Protein 3C0T (pdb70)

Radius of gyration: 17.46 Å; Cα contacts (8 Å, |Δi|>4): 455; chains: 2; bounding box: 40×45×46 Å

InterPro domains:
  IPR019095 Mediator complex, subunit Med18 [PF09637] (2-203)
  IPR019095 Mediator complex, subunit Med18 [PTHR13321] (1-205)

Nearest PDB structures (foldseek):
  3c0t-assembly1_B  TM=1.045E+00  e=2.141E-02  Schizosaccharomyces pombe
  4h63-assembly1_R  TM=9.845E-01  e=1.074E-32  Schizosaccharomyces pombe 972h-
  5u0p-assembly1_R  TM=9.732E-01  e=3.661E-31  Schizosaccharomyces pombe
  8trh-assembly1_R  TM=7.861E-01  e=2.364E-11  Homo sapiens
  7ena-assembly1_r  TM=8.044E-01  e=3.657E-10  Homo sapiens

Organism: Schizosaccharomyces pombe (strain 972 / ATCC 24843) (NCBI:txid284812)

Secondary structure (DSSP, 8-state):
-EEEEEEEEE-GGGHHHHHHHHHHHSEEEEEEEEEEEEEEE----GGGSEEEEEEGGGS-TT-TTGGGSS-EEEEEE-PPPSS-TTS-EEEEEEEEEE-SS-HHHHHHHTTEEEEEEEEEEEEEEEETTEEEEEEEEEEESSTT--SSPEEESSTTPPEEEEEEEEES-TT-HHHHHHHHHHHHHHHHHHTTT---B----/-HHHHHHHHHHHHHH----GGG-

Sequence (224 aa):
MQELYLLGVVPSRRFEAVVNSLSKTLDGPKTILEFWVVYRPKPRQPDSWLRLCSNIESHDETDTEWSKNTQWSMYLEGNSEPKREDKCGIRPVNRAKLTNGSVTEFVEKMGYEFSHEYIIQGLEYFFFDTTVRIYQTLIPSQQRSIKPPFHPMNEEQPWILHVYTHVADASNQVAMAKAEANLTKVKTLLSAFCDLKNVRLNANQMLTDILSFMKSGKRAAALE

GO terms:
  GO:0003713 transcription coactivator activity (F, IDA)
  GO:0016592 mediator complex (C, IDA)
  GO:0016592 mediator complex (C, EXP)
  GO:0060261 positive regulation of transcription initiation by RNA polymerase II (P, EXP)
  GO:0005634 nucleus (C, HDA)
  GO:0005515 protein binding (F, IPI)

B-factor: mean 60.17, std 15.05, range [34.34, 100.0]

Foldseek 3Di:
DKKWKWKWWAWPVCVVVLVVLCVVQFADKDKFKKKWWWKAALVGAQLAIKIKIWGCVPDDLPPPCVQQVTKIKIKRKHKWDPPQFVATIMTDMDIDIDHDGHVVVVVVVVGIDTDDMWMWTWIWTDDLQKIKIKIAIWAQPDPPHPHDDTHGPDPRGIIMIMIIHDDPDPPPPVSVVSRRVSNVVVQVSSVVPIHITHDID/DVVVVVVQVVVCVVPVDHDPVND

CATH classification: 2.40.320.10

Structure (mmCIF, N/CA/C/O backbone):
data_3C0T
#
_entry.id   3C0T
#
_cell.length_a   111.016
_cell.length_b   111.016
_cell.length_c   68.640
_cell.angle_alpha   90.00
_cell.angle_beta   90.00
_cell.angle_gamma   120.00
#
_symmetry.space_group_name_H-M   'P 32 2 1'
#
loop_
_entity.id
_entity.type
_entity.pdbx_description
1 polymer 'Mediator of RNA polymerase II transcription subunit 18'
2 polymer 'Mediator of RNA polymerase II transcription subunit 8'
3 water water
#
loop_
_atom_site.group_PDB
_atom_site.id
_atom_site.type_symbol
_atom_site.label_atom_id
_atom_site.label_alt_id
_atom_site.label_comp_id
_atom_site.label_asym_id
_atom_site.label_entity_id
_atom_site.label_seq_id
_atom_site.pdbx_PDB_ins_code
_atom_site.Cartn_x
_atom_site.Cartn_y
_atom_site.Cartn_z
_atom_site.occupancy
_atom_site.B_iso_or_equiv
_atom_site.auth_seq_id
_atom_site.auth_comp_id
_atom_site.auth_asym_id
_atom_site.auth_atom_id
_atom_site.pdbx_PDB_model_num
ATOM 1 N N . MET A 1 1 ? -41.395 10.131 -34.737 1.00 59.69 1 MET A N 1
ATOM 2 C CA . MET A 1 1 ? -42.389 11.240 -34.774 1.00 60.07 1 MET A CA 1
ATOM 3 C C . MET A 1 1 ? -41.639 12.564 -34.660 1.00 58.47 1 MET A C 1
ATOM 4 O O . MET A 1 1 ? -40.653 12.672 -33.933 1.00 58.29 1 MET A O 1
ATOM 9 N N . GLN A 1 2 ? -42.108 13.567 -35.392 1.00 56.65 2 GLN A N 1
ATOM 10 C CA . GLN A 1 2 ? -41.459 14.870 -35.409 1.00 55.15 2 GLN A CA 1
ATOM 11 C C . GLN A 1 2 ? -42.313 15.934 -34.729 1.00 53.48 2 GLN A C 1
ATOM 12 O O . GLN A 1 2 ? -43.498 16.080 -35.034 1.00 51.57 2 GLN A O 1
ATOM 18 N N . GLU A 1 3 ? -41.714 16.673 -33.799 1.00 51.77 3 GLU A N 1
ATOM 19 C CA . GLU A 1 3 ? -42.435 17.739 -33.117 1.00 50.50 3 GLU A CA 1
ATOM 20 C C . GLU A 1 3 ? -41.942 19.105 -33.590 1.00 48.42 3 GLU A C 1
ATOM 21 O O . GLU A 1 3 ? -40.761 19.426 -33.449 1.00 46.72 3 GLU A O 1
ATOM 27 N N . LEU A 1 4 ? -42.841 19.896 -34.168 1.00 46.60 4 LEU A N 1
ATOM 28 C CA . LEU A 1 4 ? -42.492 21.246 -34.609 1.00 47.89 4 LEU A CA 1
ATOM 29 C C . LEU A 1 4 ? -43.055 22.139 -33.497 1.00 48.73 4 LEU A C 1
ATOM 30 O O . LEU A 1 4 ? -44.189 21.937 -33.049 1.00 48.26 4 LEU A O 1
ATOM 35 N N . TYR A 1 5 ? -42.282 23.123 -33.046 1.00 48.18 5 TYR A N 1
ATOM 36 C CA . TYR A 1 5 ? -42.755 23.931 -31.933 1.00 48.53 5 TYR A CA 1
ATOM 37 C C . TYR A 1 5 ? -42.208 25.344 -31.850 1.00 48.69 5 TYR A C 1
ATOM 38 O O . TYR A 1 5 ? -41.300 25.725 -32.577 1.00 49.34 5 TYR A O 1
ATOM 47 N N . LEU A 1 6 ? -42.770 26.098 -30.912 1.00 49.36 6 LEU A N 1
ATOM 48 C CA . LEU A 1 6 ? -42.363 27.468 -30.626 1.00 49.23 6 LEU A CA 1
ATOM 49 C C . LEU A 1 6 ? -42.480 27.601 -29.122 1.00 48.70 6 LEU A C 1
ATOM 50 O O . LEU A 1 6 ? -43.373 27.007 -28.511 1.00 50.05 6 LEU A O 1
ATOM 55 N N . LEU A 1 7 ? -41.574 28.359 -28.522 1.00 47.93 7 LEU A N 1
ATOM 56 C CA . LEU A 1 7 ? -41.589 28.547 -27.083 1.00 47.92 7 LEU A CA 1
ATOM 57 C C . LEU A 1 7 ? -41.620 30.022 -26.703 1.00 49.26 7 LEU A C 1
ATOM 58 O O . LEU A 1 7 ? -41.095 30.877 -27.418 1.00 48.97 7 LEU A O 1
ATOM 63 N N . GLY A 1 8 ? -42.255 30.303 -25.570 1.00 48.70 8 GLY A N 1
ATOM 64 C CA . GLY A 1 8 ? -42.365 31.660 -25.074 1.00 47.74 8 GLY A CA 1
ATOM 65 C C . GLY A 1 8 ? -42.491 31.633 -23.562 1.00 48.80 8 GLY A C 1
ATOM 66 O O . GLY A 1 8 ? -42.780 30.586 -22.970 1.00 48.04 8 GLY A O 1
ATOM 67 N N . VAL A 1 9 ? -42.284 32.777 -22.925 1.00 48.63 9 VAL A N 1
ATOM 68 C CA . VAL A 1 9 ? -42.376 32.847 -21.476 1.00 49.89 9 VAL A CA 1
ATOM 69 C C . VAL A 1 9 ? -43.388 33.931 -21.092 1.00 51.05 9 VAL A C 1
ATOM 70 O O . VAL A 1 9 ? -43.439 34.993 -21.710 1.00 51.33 9 VAL A O 1
ATOM 74 N N . VAL A 1 10 ? -44.210 33.645 -20.088 1.00 52.67 10 VAL A N 1
ATOM 75 C CA . VAL A 1 10 ? -45.228 34.585 -19.622 1.00 52.83 10 VAL A CA 1
ATOM 76 C C . VAL A 1 10 ? -45.013 34.881 -18.145 1.00 53.25 10 VAL A C 1
ATOM 77 O O . VAL A 1 10 ? -45.152 33.995 -17.309 1.00 54.20 10 VAL A O 1
ATOM 81 N N . PRO A 1 11 ? -44.667 36.133 -17.805 1.00 53.84 11 PRO A N 1
ATOM 82 C CA . PRO A 1 11 ? -44.438 36.531 -16.410 1.00 53.14 11 PRO A CA 1
ATOM 83 C C . PRO A 1 11 ? -45.687 36.278 -15.573 1.00 51.78 11 PRO A C 1
ATOM 84 O O . PRO A 1 11 ? -46.806 36.437 -16.051 1.00 51.45 11 PRO A O 1
ATOM 88 N N . SER A 1 12 ? -45.494 35.891 -14.321 1.00 52.05 12 SER A N 1
ATOM 89 C CA . SER A 1 12 ? -46.613 35.615 -13.434 1.00 54.18 12 SER A CA 1
ATOM 90 C C . SER A 1 12 ? -47.629 36.763 -13.350 1.00 54.75 12 SER A C 1
ATOM 91 O O . SER A 1 12 ? -48.839 36.531 -13.248 1.00 54.39 12 SER A O 1
ATOM 94 N N . ARG A 1 13 ? -47.147 38.002 -13.390 1.00 56.41 13 ARG A N 1
ATOM 95 C CA . ARG A 1 13 ? -48.046 39.154 -13.315 1.00 58.57 13 ARG A CA 1
ATOM 96 C C . ARG A 1 13 ? -48.973 39.284 -14.523 1.00 57.75 13 ARG A C 1
ATOM 97 O O . ARG A 1 13 ? -50.050 39.869 -14.420 1.00 59.11 13 ARG A O 1
ATOM 105 N N . ARG A 1 14 ? -48.570 38.737 -15.664 1.00 56.24 14 ARG A N 1
ATOM 106 C CA . ARG A 1 14 ? -49.399 38.831 -16.861 1.00 54.91 14 ARG A CA 1
ATOM 107 C C . ARG A 1 14 ? -50.254 37.595 -17.124 1.00 54.68 14 ARG A C 1
ATOM 108 O O . ARG A 1 14 ? -51.047 37.571 -18.069 1.00 55.06 14 ARG A O 1
ATOM 116 N N . PHE A 1 15 ? -50.112 36.582 -16.276 1.00 52.65 15 PHE A N 1
ATOM 117 C CA . PHE A 1 15 ? -50.864 35.346 -16.435 1.00 50.83 15 PHE A CA 1
ATOM 118 C C . PHE A 1 15 ? -52.360 35.525 -16.684 1.00 50.81 15 PHE A C 1
ATOM 119 O O . PHE A 1 15 ? -52.903 34.982 -17.649 1.00 50.30 15 PHE A O 1
ATOM 127 N N . GLU A 1 16 ? -53.035 36.271 -15.819 1.00 50.74 16 GLU A N 1
ATOM 128 C CA . GLU A 1 16 ? -54.472 36.445 -15.986 1.00 52.11 16 GLU A CA 1
ATOM 129 C C . GLU A 1 16 ? -54.837 37.001 -17.362 1.00 50.90 16 GLU A C 1
ATOM 130 O O . GLU A 1 16 ? -55.696 36.452 -18.055 1.00 50.74 16 GLU A O 1
ATOM 136 N N . ALA A 1 17 ? -54.176 38.087 -17.754 1.00 49.98 17 ALA A N 1
ATOM 137 C CA . ALA A 1 17 ? -54.451 38.730 -19.036 1.00 49.56 17 ALA A CA 1
ATOM 138 C C . ALA A 1 17 ? -54.137 37.837 -20.239 1.00 48.18 17 ALA A C 1
ATOM 139 O O . ALA A 1 17 ? -54.884 37.824 -21.226 1.00 47.82 17 ALA A O 1
ATOM 141 N N . VAL A 1 18 ? -53.038 37.091 -20.163 1.00 45.97 18 VAL A N 1
ATOM 142 C CA . VAL A 1 18 ? -52.660 36.226 -21.274 1.00 43.76 18 VAL A CA 1
ATOM 143 C C . VAL A 1 18 ? -53.630 35.073 -21.429 1.00 43.26 18 VAL A C 1
ATOM 144 O O . VAL A 1 18 ? -54.020 34.726 -22.542 1.00 44.61 18 VAL A O 1
ATOM 148 N N . VAL A 1 19 ? -54.039 34.488 -20.313 1.00 43.09 19 VAL A N 1
ATOM 149 C CA . VAL A 1 19 ? -54.979 33.385 -20.364 1.00 42.97 19 VAL A CA 1
ATOM 150 C C . VAL A 1 19 ? -56.293 33.866 -20.961 1.00 44.95 19 VAL A C 1
ATOM 151 O O . VAL A 1 19 ? -56.867 33.192 -21.816 1.00 45.81 19 VAL A O 1
ATOM 155 N N . ASN A 1 20 ? -56.778 35.028 -20.529 1.00 46.73 20 ASN A N 1
ATOM 156 C CA . ASN A 1 20 ? -58.028 35.538 -21.093 1.00 47.83 20 ASN A CA 1
ATOM 157 C C . ASN A 1 20 ? -57.863 35.785 -22.599 1.00 48.11 20 ASN A C 1
ATOM 158 O O . ASN A 1 20 ? -58.784 35.524 -23.375 1.00 47.26 20 ASN A O 1
ATOM 163 N N . SER A 1 21 ? -56.695 36.283 -23.011 1.00 47.10 21 SER A N 1
ATOM 164 C CA . SER A 1 21 ? -56.445 36.521 -24.434 1.00 49.88 21 SER A CA 1
ATOM 165 C C . SER A 1 21 ? -56.474 35.187 -25.181 1.00 50.31 21 SER A C 1
ATOM 166 O O . SER A 1 21 ? -57.016 35.097 -26.284 1.00 50.94 21 SER A O 1
ATOM 169 N N . LEU A 1 22 ? -55.891 34.154 -24.571 1.00 48.50 22 LEU A N 1
ATOM 170 C CA . LEU A 1 22 ? -55.859 32.836 -25.179 1.00 48.13 22 LEU A CA 1
ATOM 171 C C . LEU A 1 22 ? -57.268 32.263 -25.283 1.00 50.63 22 LEU A C 1
ATOM 172 O O . LEU A 1 22 ? -57.589 31.554 -26.248 1.00 50.09 22 LEU A O 1
ATOM 177 N N . SER A 1 23 ? -58.112 32.567 -24.297 1.00 51.70 23 SER A N 1
ATOM 178 C CA . SER A 1 23 ? -59.489 32.068 -24.297 1.00 54.53 23 SER A CA 1
ATOM 179 C C . SER A 1 23 ? -60.340 32.827 -25.296 1.00 55.10 23 SER A C 1
ATOM 180 O O . SER A 1 23 ? -61.344 32.317 -25.788 1.00 54.48 23 SER A O 1
ATOM 183 N N . LYS A 1 24 ? -59.936 34.055 -25.582 1.00 57.23 24 LYS A N 1
ATOM 184 C CA . LYS A 1 24 ? -60.662 34.887 -26.521 1.00 59.86 24 LYS A CA 1
ATOM 185 C C . LYS A 1 24 ? -60.313 34.533 -27.967 1.00 60.61 24 LYS A C 1
ATOM 186 O O . LYS A 1 24 ? -61.157 34.656 -28.852 1.00 61.13 24 LYS A O 1
ATOM 192 N N . THR A 1 25 ? -59.083 34.075 -28.205 1.00 58.44 25 THR A N 1
ATOM 193 C CA . THR A 1 25 ? -58.663 33.749 -29.562 1.00 57.03 25 THR A CA 1
ATOM 194 C C . THR A 1 25 ? -58.535 32.272 -29.929 1.00 56.28 25 THR A C 1
ATOM 195 O O . THR A 1 25 ? -58.549 31.938 -31.114 1.00 57.82 25 THR A O 1
ATOM 199 N N . LEU A 1 26 ? -58.427 31.387 -28.940 1.00 53.55 26 LEU A N 1
ATOM 200 C CA . LEU A 1 26 ? -58.264 29.963 -29.230 1.00 50.86 26 LEU A CA 1
ATOM 201 C C . LEU A 1 26 ? -59.377 29.087 -28.685 1.00 51.11 26 LEU A C 1
ATOM 202 O O . LEU A 1 26 ? -60.254 29.554 -27.960 1.00 51.71 26 LEU A O 1
ATOM 207 N N . ASP A 1 27 ? -59.337 27.810 -29.049 1.00 50.49 27 ASP A N 1
ATOM 208 C CA . ASP A 1 27 ? -60.309 26.857 -28.543 1.00 51.37 27 ASP A CA 1
ATOM 209 C C . ASP A 1 27 ? -59.714 26.230 -27.277 1.00 52.90 27 ASP A C 1
ATOM 210 O O . ASP A 1 27 ? -58.489 26.121 -27.135 1.00 50.46 27 ASP A O 1
ATOM 215 N N . GLY A 1 28 ? -60.584 25.818 -26.363 1.00 52.93 28 GLY A N 1
ATOM 216 C CA . GLY A 1 28 ? -60.128 25.231 -25.121 1.00 53.72 28 GLY A CA 1
ATOM 217 C C . GLY A 1 28 ? -60.558 26.141 -23.988 1.00 54.67 28 GLY A C 1
ATOM 218 O O . GLY A 1 28 ? -61.473 26.940 -24.169 1.00 56.54 28 GLY A O 1
ATOM 219 N N . PRO A 1 29 ? -59.900 26.082 -22.823 1.00 54.52 29 PRO A N 1
ATOM 220 C CA . PRO A 1 29 ? -58.768 25.201 -22.524 1.00 53.79 29 PRO A CA 1
ATOM 221 C C . PRO A 1 29 ? -59.171 23.954 -21.760 1.00 53.41 29 PRO A C 1
ATOM 222 O O . PRO A 1 29 ? -60.328 23.787 -21.379 1.00 53.79 29 PRO A O 1
ATOM 226 N N . LYS A 1 30 ? -58.205 23.071 -21.550 1.00 53.59 30 LYS A N 1
ATOM 227 C CA . LYS A 1 30 ? -58.435 21.868 -20.764 1.00 53.89 30 LYS A CA 1
ATOM 228 C C . LYS A 1 30 ? -57.292 21.902 -19.757 1.00 51.50 30 LYS A C 1
ATOM 229 O O . LYS A 1 30 ? -56.178 22.300 -20.100 1.00 50.08 30 LYS A O 1
ATOM 235 N N . THR A 1 31 ? -57.563 21.528 -18.513 1.00 50.21 31 THR A N 1
ATOM 236 C CA . THR A 1 31 ? -56.515 21.564 -17.511 1.00 49.78 31 THR A CA 1
ATOM 237 C C . THR A 1 31 ? -55.490 20.487 -17.778 1.00 47.11 31 THR A C 1
ATOM 238 O O . THR A 1 31 ? -55.790 19.447 -18.357 1.00 47.34 31 THR A O 1
ATOM 242 N N . ILE A 1 32 ? -54.272 20.764 -17.344 1.00 44.88 32 ILE A N 1
ATOM 243 C CA . ILE A 1 32 ? -53.154 19.855 -17.483 1.00 42.99 32 ILE A CA 1
ATOM 244 C C . ILE A 1 32 ? -52.519 19.675 -16.101 1.00 42.40 32 ILE A C 1
ATOM 245 O O . ILE A 1 32 ? -52.172 20.657 -15.437 1.00 40.09 32 ILE A O 1
ATOM 250 N N . LEU A 1 33 ? -52.400 18.429 -15.659 1.00 41.67 33 LEU A N 1
ATOM 251 C CA . LEU A 1 33 ? -51.726 18.129 -14.398 1.00 43.26 33 LEU A CA 1
ATOM 252 C C . LEU A 1 33 ? -51.070 16.768 -14.615 1.00 42.95 33 LEU A C 1
ATOM 253 O O . LEU A 1 33 ? -51.738 15.735 -14.562 1.00 42.27 33 LEU A O 1
ATOM 258 N N . GLU A 1 34 ? -49.764 16.781 -14.875 1.00 41.78 34 GLU A N 1
ATOM 259 C CA . GLU A 1 34 ? -49.016 15.553 -15.149 1.00 41.80 34 GLU A CA 1
ATOM 260 C C . GLU A 1 34 ? -47.848 15.313 -14.199 1.00 42.08 34 GLU A C 1
ATOM 261 O O . GLU A 1 34 ? -47.211 16.258 -13.724 1.00 42.86 34 GLU A O 1
ATOM 267 N N . PHE A 1 35 ? -47.569 14.043 -13.930 1.00 41.27 35 PHE A N 1
ATOM 268 C CA . PHE A 1 35 ? -46.442 13.681 -13.084 1.00 41.45 35 PHE A CA 1
ATOM 269 C C . PHE A 1 35 ? -45.422 13.046 -14.032 1.00 42.94 35 PHE A C 1
ATOM 270 O O . PHE A 1 35 ? -45.732 12.075 -14.731 1.00 42.51 35 PHE A O 1
ATOM 278 N N . TRP A 1 36 ? -44.219 13.611 -14.070 1.00 43.51 36 TRP A N 1
ATOM 279 C CA . TRP A 1 36 ? -43.160 13.107 -14.934 1.00 42.39 36 TRP A CA 1
ATOM 280 C C . TRP A 1 36 ? -42.009 12.549 -14.124 1.00 44.00 36 TRP A C 1
ATOM 281 O O . TRP A 1 36 ? -41.551 13.186 -13.174 1.00 45.96 36 TRP A O 1
ATOM 292 N N . VAL A 1 37 ? -41.542 11.363 -14.502 1.00 45.08 37 VAL A N 1
ATOM 293 C CA . VAL A 1 37 ? -40.387 10.756 -13.846 1.00 46.96 37 VAL A CA 1
ATOM 294 C C . VAL A 1 37 ? -39.448 10.394 -14.999 1.00 45.94 37 VAL A C 1
ATOM 295 O O . VAL A 1 37 ? -39.860 9.778 -15.988 1.00 45.09 37 VAL A O 1
ATOM 299 N N . VAL A 1 38 ? -38.194 10.808 -14.886 1.00 44.87 38 VAL A N 1
ATOM 300 C CA . VAL A 1 38 ? -37.224 10.550 -15.935 1.00 45.59 38 VAL A CA 1
ATOM 301 C C . VAL A 1 38 ? -36.181 9.522 -15.510 1.00 47.08 38 VAL A C 1
ATOM 302 O O . VAL A 1 38 ? -35.689 9.561 -14.386 1.00 45.80 38 VAL A O 1
ATOM 306 N N . TYR A 1 39 ? -35.861 8.602 -16.418 1.00 50.30 39 TYR A N 1
ATOM 307 C CA . TYR A 1 39 ? -34.874 7.550 -16.166 1.00 52.58 39 TYR A CA 1
ATOM 308 C C . TYR A 1 39 ? -33.743 7.609 -17.175 1.00 54.22 39 TYR A C 1
ATOM 309 O O . TYR A 1 39 ? -33.962 7.809 -18.370 1.00 54.03 39 TYR A O 1
ATOM 318 N N . ARG A 1 40 ? -32.525 7.421 -16.691 1.00 56.25 40 ARG A N 1
ATOM 319 C CA . ARG A 1 40 ? -31.364 7.461 -17.565 1.00 59.29 40 ARG A CA 1
ATOM 320 C C . ARG A 1 40 ? -30.703 6.092 -17.582 1.00 59.45 40 ARG A C 1
ATOM 321 O O . ARG A 1 40 ? -30.861 5.308 -16.644 1.00 59.78 40 ARG A O 1
ATOM 329 N N . PRO A 1 41 ? -29.955 5.786 -18.653 1.00 60.53 41 PRO A N 1
ATOM 330 C CA . PRO A 1 41 ? -29.269 4.494 -18.767 1.00 61.60 41 PRO A CA 1
ATOM 331 C C . PRO A 1 41 ? -28.369 4.257 -17.558 1.00 62.13 41 PRO A C 1
ATOM 332 O O . PRO A 1 41 ? -27.691 5.173 -17.099 1.00 62.46 41 PRO A O 1
ATOM 336 N N . LYS A 1 42 ? -28.374 3.031 -17.047 1.00 64.97 42 LYS A N 1
ATOM 337 C CA . LYS A 1 42 ? -27.570 2.663 -15.878 1.00 68.44 42 LYS A CA 1
ATOM 338 C C . LYS A 1 42 ? -26.133 2.281 -16.255 1.00 69.06 42 LYS A C 1
ATOM 339 O O . LYS A 1 42 ? -25.417 3.042 -16.915 1.00 69.72 42 LYS A O 1
ATOM 345 N N . PRO A 1 49 ? -19.823 11.896 -21.480 1.00 93.12 49 PRO A N 1
ATOM 346 C CA . PRO A 1 49 ? -20.901 12.889 -21.554 1.00 92.80 49 PRO A CA 1
ATOM 347 C C . PRO A 1 49 ? -22.278 12.227 -21.654 1.00 92.33 49 PRO A C 1
ATOM 348 O O . PRO A 1 49 ? -22.603 11.598 -22.664 1.00 92.14 49 PRO A O 1
ATOM 352 N N . ARG A 1 50 ? -23.079 12.369 -20.601 1.00 91.07 50 ARG A N 1
ATOM 353 C CA . ARG A 1 50 ? -24.417 11.783 -20.569 1.00 89.31 50 ARG A CA 1
ATOM 354 C C . ARG A 1 50 ? -25.221 12.286 -21.763 1.00 86.72 50 ARG A C 1
ATOM 355 O O . ARG A 1 50 ? -25.020 13.414 -22.215 1.00 86.61 50 ARG A O 1
ATOM 363 N N . GLN A 1 51 ? -26.128 11.455 -22.271 1.00 83.06 51 GLN A N 1
ATOM 364 C CA . GLN A 1 51 ? -26.952 11.840 -23.413 1.00 79.47 51 GLN A CA 1
ATOM 365 C C . GLN A 1 51 ? -28.437 11.726 -23.078 1.00 75.94 51 GLN A C 1
ATOM 366 O O . GLN A 1 51 ? -29.052 10.675 -23.274 1.00 75.79 51 GLN A O 1
ATOM 372 N N . PRO A 1 52 ? -29.034 12.814 -22.562 1.00 72.09 52 PRO A N 1
ATOM 373 C CA . PRO A 1 52 ? -30.451 12.857 -22.189 1.00 68.47 52 PRO A CA 1
ATOM 374 C C . PRO A 1 52 ? -31.472 12.506 -23.272 1.00 64.30 52 PRO A C 1
ATOM 375 O O . PRO A 1 52 ? -32.614 12.173 -22.955 1.00 63.26 52 PRO A O 1
ATOM 379 N N . ASP A 1 53 ? -31.076 12.560 -24.538 1.00 61.13 53 ASP A N 1
ATOM 380 C CA . ASP A 1 53 ? -32.002 12.217 -25.614 1.00 59.19 53 ASP A CA 1
ATOM 381 C C . ASP A 1 53 ? -32.301 10.721 -25.630 1.00 57.92 53 ASP A C 1
ATOM 382 O O . ASP A 1 53 ? -33.119 10.249 -26.424 1.00 57.43 53 ASP A O 1
ATOM 387 N N . SER A 1 54 ? -31.626 9.975 -24.761 1.00 55.75 54 SER A N 1
ATOM 388 C CA . SER A 1 54 ? -31.831 8.531 -24.674 1.00 54.20 54 SER A CA 1
ATOM 389 C C . SER A 1 54 ? -32.493 8.175 -23.343 1.00 51.47 54 SER A C 1
ATOM 390 O O . SER A 1 54 ? -32.702 7.000 -23.042 1.00 51.34 54 SER A O 1
ATOM 393 N N . TRP A 1 55 ? -32.813 9.191 -22.547 1.00 49.52 55 TRP A N 1
ATOM 394 C CA . TRP A 1 55 ? -33.459 8.969 -21.256 1.00 47.42 55 TRP A CA 1
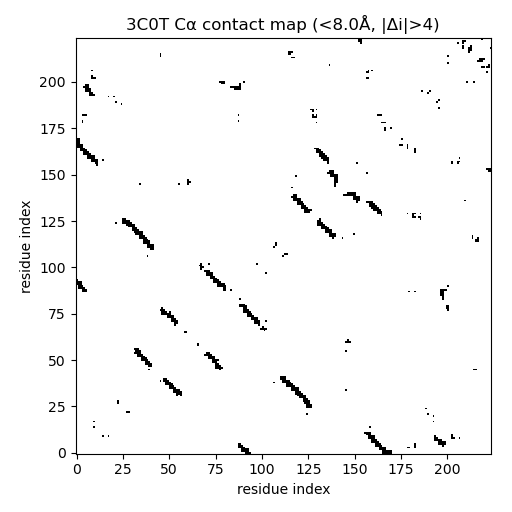ATOM 395 C C . TRP A 1 55 ? -34.956 8.741 -21.451 1.00 46.80 55 TRP A C 1
ATOM 396 O O . TRP A 1 55 ? -35.583 9.334 -22.339 1.00 45.66 55 TRP A O 1
ATOM 407 N N . LEU A 1 56 ? -35.514 7.862 -20.625 1.00 46.57 56 LEU A N 1
ATOM 408 C CA . LEU A 1 56 ? -36.930 7.524 -20.671 1.00 47.02 56 LEU A CA 1
ATOM 409 C C . LEU A 1 56 ? -37.702 8.516 -19.819 1.00 46.74 56 LEU A C 1
ATOM 410 O O . LEU A 1 56 ? -37.434 8.668 -18.625 1.00 45.61 56 LEU A O 1
ATOM 415 N N . ARG A 1 57 ? -38.663 9.186 -20.441 1.00 46.05 57 ARG A N 1
ATOM 416 C CA . ARG A 1 57 ? -39.475 10.184 -19.760 1.00 46.24 57 ARG A CA 1
ATOM 417 C C . ARG A 1 57 ? -40.895 9.653 -19.622 1.00 46.61 57 ARG A C 1
ATOM 418 O O . ARG A 1 57 ? -41.625 9.537 -20.605 1.00 46.95 57 ARG A O 1
ATOM 426 N N . LEU A 1 58 ? -41.272 9.312 -18.394 1.00 46.70 58 LEU A N 1
ATOM 427 C CA . LEU A 1 58 ? -42.589 8.756 -18.125 1.00 46.50 58 LEU A CA 1
ATOM 428 C C . LEU A 1 58 ? -43.582 9.802 -17.664 1.00 46.85 58 LEU A C 1
ATOM 429 O O . LEU A 1 58 ? -43.308 10.585 -16.753 1.00 46.60 58 LEU A O 1
ATOM 434 N N . CYS A 1 59 ? -44.748 9.807 -18.297 1.00 46.28 59 CYS A N 1
ATOM 435 C CA . CYS A 1 59 ? -45.772 10.771 -17.954 1.00 45.48 59 CYS A CA 1
ATOM 436 C C . CYS A 1 59 ? -47.077 10.117 -17.547 1.00 45.63 59 CYS A C 1
ATOM 437 O O . CYS A 1 59 ? -47.613 9.263 -18.253 1.00 43.51 59 CYS A O 1
ATOM 440 N N . SER A 1 60 ? -47.576 10.528 -16.390 1.00 45.10 60 SER A N 1
ATOM 441 C CA . SER A 1 60 ? -48.833 10.022 -15.883 1.00 47.13 60 SER A CA 1
ATOM 442 C C . SER A 1 60 ? -49.771 11.202 -15.688 1.00 49.08 60 SER A C 1
ATOM 443 O O . SER A 1 60 ? -49.387 12.228 -15.119 1.00 47.74 60 SER A O 1
ATOM 446 N N . ASN A 1 61 ? -50.995 11.068 -16.178 1.00 51.67 61 ASN A N 1
ATOM 447 C CA . ASN A 1 61 ? -51.981 12.124 -16.012 1.00 55.61 61 ASN A CA 1
ATOM 448 C C . ASN A 1 61 ? -52.562 11.975 -14.605 1.00 56.70 61 ASN A C 1
ATOM 449 O O . ASN A 1 61 ? -53.382 11.095 -14.354 1.00 57.42 61 ASN A O 1
ATOM 454 N N . ILE A 1 62 ? -52.127 12.819 -13.678 1.00 60.17 62 ILE A N 1
ATOM 455 C CA . ILE A 1 62 ? -52.627 12.721 -12.313 1.00 64.03 62 ILE A CA 1
ATOM 456 C C . ILE A 1 62 ? -53.928 13.470 -12.117 1.00 66.87 62 ILE A C 1
ATOM 457 O O . ILE A 1 62 ? -54.512 13.450 -11.038 1.00 66.64 62 ILE A O 1
ATOM 462 N N . GLU A 1 63 ? -54.386 14.123 -13.177 1.00 73.11 63 GLU A N 1
ATOM 463 C CA . GLU A 1 63 ? -55.643 14.859 -13.141 1.00 79.69 63 GLU A CA 1
ATOM 464 C C . GLU A 1 63 ? -56.766 13.851 -12.895 1.00 83.65 63 GLU A C 1
ATOM 465 O O . GLU A 1 63 ? -57.849 14.210 -12.431 1.00 85.22 63 GLU A O 1
ATOM 471 N N . SER A 1 64 ? -56.480 12.584 -13.197 1.00 88.02 64 SER A N 1
ATOM 472 C CA . SER A 1 64 ? -57.434 11.490 -13.021 1.00 91.53 64 SER A CA 1
ATOM 473 C C . SER A 1 64 ? -56.981 10.528 -11.918 1.00 93.48 64 SER A C 1
ATOM 474 O O . SER A 1 64 ? -56.832 9.323 -12.153 1.00 93.49 64 SER A O 1
ATOM 477 N N . HIS A 1 65 ? -56.766 11.067 -10.719 1.00 95.09 65 HIS A N 1
ATOM 478 C CA . HIS A 1 65 ? -56.331 10.269 -9.572 1.00 96.17 65 HIS A CA 1
ATOM 479 C C . HIS A 1 65 ? -56.822 10.830 -8.246 1.00 96.76 65 HIS A C 1
ATOM 480 O O . HIS A 1 65 ? -57.132 12.020 -8.134 1.00 96.34 65 HIS A O 1
ATOM 487 N N . ASP A 1 66 ? -56.882 9.958 -7.244 1.00 97.20 66 ASP A N 1
ATOM 488 C CA . ASP A 1 66 ? -57.287 10.351 -5.902 1.00 97.63 66 ASP A CA 1
ATOM 489 C C . ASP A 1 66 ? -55.984 10.700 -5.205 1.00 97.39 66 ASP A C 1
ATOM 490 O O . ASP A 1 66 ? -55.109 9.842 -5.067 1.00 96.99 66 ASP A O 1
ATOM 495 N N . GLU A 1 67 ? -55.842 11.949 -4.778 1.00 97.07 67 GLU A N 1
ATOM 496 C CA . GLU A 1 67 ? -54.621 12.358 -4.098 1.00 96.90 67 GLU A CA 1
ATOM 497 C C . GLU A 1 67 ? -54.471 11.512 -2.841 1.00 97.00 67 GLU A C 1
ATOM 498 O O . GLU A 1 67 ? -53.399 11.447 -2.240 1.00 97.57 67 GLU A O 1
ATOM 504 N N . THR A 1 68 ? -55.566 10.859 -2.460 1.00 97.24 68 THR A N 1
ATOM 505 C CA . THR A 1 68 ? -55.609 9.998 -1.284 1.00 96.84 68 THR A CA 1
ATOM 506 C C . THR A 1 68 ? -55.088 8.595 -1.607 1.00 96.77 68 THR A C 1
ATOM 507 O O . THR A 1 68 ? -54.666 7.863 -0.709 1.00 96.57 68 THR A O 1
ATOM 511 N N . ASP A 1 69 ? -55.121 8.233 -2.890 1.00 96.87 69 ASP A N 1
ATOM 512 C CA . ASP A 1 69 ? -54.651 6.925 -3.357 1.00 96.22 69 ASP A CA 1
ATOM 513 C C . ASP A 1 69 ? -53.196 6.730 -2.940 1.00 95.91 69 ASP A C 1
ATOM 514 O O . ASP A 1 69 ? -52.289 7.345 -3.509 1.00 95.71 69 ASP A O 1
ATOM 519 N N . THR A 1 70 ? -52.984 5.867 -1.950 1.00 95.48 70 THR A N 1
ATOM 520 C CA . THR A 1 70 ? -51.648 5.589 -1.427 1.00 94.61 70 THR A CA 1
ATOM 521 C C . THR A 1 70 ? -50.649 5.132 -2.494 1.00 92.64 70 THR A C 1
ATOM 522 O O . THR A 1 70 ? -49.468 5.481 -2.439 1.00 91.93 70 THR A O 1
ATOM 526 N N . GLU A 1 71 ? -51.121 4.353 -3.462 1.00 90.74 71 GLU A N 1
ATOM 527 C CA . GLU A 1 71 ? -50.252 3.866 -4.526 1.00 89.33 71 GLU A CA 1
ATOM 528 C C . GLU A 1 71 ? -50.861 4.090 -5.903 1.00 86.47 71 GLU A C 1
ATOM 529 O O . GLU A 1 71 ? -51.267 3.155 -6.595 1.00 85.86 71 GLU A O 1
ATOM 535 N N . TRP A 1 72 ? -50.909 5.361 -6.282 1.00 82.95 72 TRP A N 1
ATOM 536 C CA . TRP A 1 72 ? -51.453 5.796 -7.556 1.00 78.82 72 TRP A CA 1
ATOM 537 C C . TRP A 1 72 ? -50.582 5.348 -8.725 1.00 78.34 72 TRP A C 1
ATOM 538 O O . TRP A 1 72 ? -51.093 5.027 -9.792 1.00 77.44 72 TRP A O 1
ATOM 549 N N . SER A 1 73 ? -49.268 5.335 -8.520 1.00 78.71 73 SER A N 1
ATOM 550 C CA . SER A 1 73 ? -48.331 4.957 -9.574 1.00 80.77 73 SER A CA 1
ATOM 551 C C . SER A 1 73 ? -48.538 3.554 -10.141 1.00 82.50 73 SER A C 1
ATOM 552 O O . SER A 1 73 ? -48.171 3.290 -11.285 1.00 82.71 73 SER A O 1
ATOM 555 N N . LYS A 1 74 ? -49.120 2.656 -9.349 1.00 85.19 74 LYS A N 1
ATOM 556 C CA . LYS A 1 74 ? -49.379 1.293 -9.812 1.00 86.66 74 LYS A CA 1
ATOM 557 C C . LYS A 1 74 ? -50.748 1.199 -10.481 1.00 86.99 74 LYS A C 1
ATOM 558 O O . LYS A 1 74 ? -51.005 0.296 -11.278 1.00 86.64 74 LYS A O 1
ATOM 564 N N . ASN A 1 75 ? -51.621 2.144 -10.150 1.00 87.70 75 ASN A N 1
ATOM 565 C CA . ASN A 1 75 ? -52.963 2.193 -10.721 1.00 89.00 75 ASN A CA 1
ATOM 566 C C . ASN A 1 75 ? -53.059 3.216 -11.853 1.00 88.89 75 ASN A C 1
ATOM 567 O O . ASN A 1 75 ? -54.121 3.807 -12.065 1.00 88.92 75 ASN A O 1
ATOM 572 N N . THR A 1 76 ? -51.961 3.425 -12.580 1.00 87.58 76 THR A N 1
ATOM 573 C CA . THR A 1 76 ? -51.969 4.398 -13.672 1.00 85.34 76 THR A CA 1
ATOM 574 C C . THR A 1 76 ? -51.402 3.880 -14.977 1.00 82.76 76 THR A C 1
ATOM 575 O O . THR A 1 76 ? -50.693 2.870 -15.030 1.00 82.73 76 THR A O 1
ATOM 579 N N . GLN A 1 77 ? -51.728 4.611 -16.032 1.00 79.25 77 GLN A N 1
ATOM 580 C CA . GLN A 1 77 ? -51.240 4.316 -17.358 1.00 74.81 77 GLN A CA 1
ATOM 581 C C . GLN A 1 77 ? -50.145 5.358 -17.551 1.00 70.69 77 GLN A C 1
ATOM 582 O O . GLN A 1 77 ? -50.345 6.538 -17.257 1.00 70.49 77 GLN A O 1
ATOM 588 N N . TRP A 1 78 ? -48.982 4.920 -18.009 1.00 65.62 78 TRP A N 1
ATOM 589 C CA . TRP A 1 78 ? -47.877 5.834 -18.233 1.00 61.28 78 TRP A CA 1
ATOM 590 C C . TRP A 1 78 ? -47.566 5.953 -19.703 1.00 59.14 78 TRP A C 1
ATOM 591 O O . TRP A 1 78 ? -47.602 4.970 -20.432 1.00 60.13 78 TRP A O 1
ATOM 602 N N . SER A 1 79 ? -47.277 7.166 -20.144 1.00 56.94 79 SER A N 1
ATOM 603 C CA . SER A 1 79 ? -46.875 7.369 -21.519 1.00 53.70 79 SER A CA 1
ATOM 604 C C . SER A 1 79 ? -45.361 7.426 -21.383 1.00 53.59 79 SER A C 1
ATOM 605 O O . SER A 1 79 ? -44.830 8.038 -20.452 1.00 52.80 79 SER A O 1
ATOM 608 N N . MET A 1 80 ? -44.664 6.764 -22.290 1.00 53.02 80 MET A N 1
ATOM 609 C CA . MET A 1 80 ? -43.216 6.722 -22.232 1.00 53.93 80 MET A CA 1
ATOM 610 C C . MET A 1 80 ? -42.634 7.483 -23.413 1.00 52.96 80 MET A C 1
ATOM 611 O O . MET A 1 80 ? -42.930 7.179 -24.567 1.00 53.72 80 MET A O 1
ATOM 616 N N . TYR A 1 81 ? -41.806 8.478 -23.123 1.00 51.75 81 TYR A N 1
ATOM 617 C CA . TYR A 1 81 ? -41.226 9.280 -24.182 1.00 51.57 81 TYR A CA 1
ATOM 618 C C . TYR A 1 81 ? -39.715 9.243 -24.326 1.00 51.67 81 TYR A C 1
ATOM 619 O O . TYR A 1 81 ? -38.972 9.057 -23.362 1.00 52.42 81 TYR A O 1
ATOM 628 N N . LEU A 1 82 ? -39.282 9.441 -25.564 1.00 52.57 82 LEU A N 1
ATOM 629 C CA . LEU A 1 82 ? -37.874 9.532 -25.914 1.00 53.89 82 LEU A CA 1
ATOM 630 C C . LEU A 1 82 ? -37.827 10.839 -26.697 1.00 53.69 82 LEU A C 1
ATOM 631 O O . LEU A 1 82 ? -38.354 10.928 -27.810 1.00 55.23 82 LEU A O 1
ATOM 636 N N . GLU A 1 83 ? -37.223 11.861 -26.107 1.00 52.96 83 GLU A N 1
ATOM 637 C CA . GLU A 1 83 ? -37.149 13.155 -26.770 1.00 53.59 83 GLU A CA 1
ATOM 638 C C . GLU A 1 83 ? -35.722 13.471 -27.188 1.00 53.26 83 GLU A C 1
ATOM 639 O O . GLU A 1 83 ? -34.812 13.505 -26.362 1.00 51.59 83 GLU A O 1
ATOM 645 N N . GLY A 1 84 ? -35.537 13.684 -28.485 1.00 53.95 84 GLY A N 1
ATOM 646 C CA . GLY A 1 84 ? -34.220 13.997 -28.998 1.00 55.99 84 GLY A CA 1
ATOM 647 C C . GLY A 1 84 ? -33.926 15.479 -28.903 1.00 57.33 84 GLY A C 1
ATOM 648 O O . GLY A 1 84 ? -34.766 16.264 -28.459 1.00 57.75 84 GLY A O 1
ATOM 649 N N . ASN A 1 85 ? -32.720 15.861 -29.308 1.00 57.84 85 ASN A N 1
ATOM 650 C CA . ASN A 1 85 ? -32.310 17.258 -29.291 1.00 57.62 85 ASN A CA 1
ATOM 651 C C . ASN A 1 85 ? -32.934 17.916 -30.515 1.00 57.29 85 ASN A C 1
ATOM 652 O O . ASN A 1 85 ? -33.095 17.268 -31.553 1.00 57.48 85 ASN A O 1
ATOM 657 N N . SER A 1 86 ? -33.308 19.188 -30.398 1.00 56.42 86 SER A N 1
ATOM 658 C CA . SER A 1 86 ? -33.903 19.880 -31.533 1.00 56.51 86 SER A CA 1
ATOM 659 C C . SER A 1 86 ? -32.832 20.094 -32.590 1.00 58.15 86 SER A C 1
ATOM 660 O O . SER A 1 86 ? -31.641 20.094 -32.286 1.00 57.34 86 SER A O 1
ATOM 663 N N . GLU A 1 87 ? -33.255 20.264 -33.836 1.00 61.53 87 GLU A N 1
ATOM 664 C CA . GLU A 1 87 ? -32.315 20.478 -34.927 1.00 65.70 87 GLU A CA 1
ATOM 665 C C . GLU A 1 87 ? -31.713 21.879 -34.885 1.00 67.31 87 GLU A C 1
ATOM 666 O O . GLU A 1 87 ? -32.395 22.852 -34.568 1.00 67.10 87 GLU A O 1
ATOM 672 N N . PRO A 1 88 ? -30.413 21.995 -35.190 1.00 70.35 88 PRO A N 1
ATOM 673 C CA . PRO A 1 88 ? -29.720 23.287 -35.188 1.00 72.04 88 PRO A CA 1
ATOM 674 C C . PRO A 1 88 ? -29.880 23.983 -36.537 1.00 72.97 88 PRO A C 1
ATOM 675 O O . PRO A 1 88 ? -30.460 23.417 -37.466 1.00 71.45 88 PRO A O 1
ATOM 679 N N . LYS A 1 89 ? -29.361 25.205 -36.635 1.00 75.79 89 LYS A N 1
ATOM 680 C CA . LYS A 1 89 ? -29.439 25.992 -37.868 1.00 78.01 89 LYS A CA 1
ATOM 681 C C . LYS A 1 89 ? -30.874 26.268 -38.303 1.00 77.94 89 LYS A C 1
ATOM 682 O O . LYS A 1 89 ? -31.137 26.468 -39.489 1.00 77.62 89 LYS A O 1
ATOM 688 N N . ARG A 1 90 ? -31.800 26.264 -37.349 1.00 78.25 90 ARG A N 1
ATOM 689 C CA . ARG A 1 90 ? -33.201 26.539 -37.647 1.00 78.37 90 ARG A CA 1
ATOM 690 C C . ARG A 1 90 ? -33.636 27.807 -36.936 1.00 80.16 90 ARG A C 1
ATOM 691 O O . ARG A 1 90 ? -34.825 28.047 -36.727 1.00 80.29 90 ARG A O 1
ATOM 699 N N . GLU A 1 91 ? -32.657 28.616 -36.556 1.00 82.80 91 GLU A N 1
ATOM 700 C CA . GLU A 1 91 ? -32.928 29.872 -35.881 1.00 85.57 91 GLU A CA 1
ATOM 701 C C . GLU A 1 91 ? -33.817 30.705 -36.808 1.00 86.00 91 GLU A C 1
ATOM 702 O O . GLU A 1 91 ? -33.721 30.592 -38.035 1.00 86.26 91 GLU A O 1
ATOM 708 N N . ASP A 1 92 ? -34.684 31.530 -36.227 1.00 85.68 92 ASP A N 1
ATOM 709 C CA . ASP A 1 92 ? -35.593 32.369 -37.014 1.00 85.80 92 ASP A CA 1
ATOM 710 C C . ASP A 1 92 ? -36.638 31.531 -37.754 1.00 83.21 92 ASP A C 1
ATOM 711 O O . ASP A 1 92 ? -37.343 32.014 -38.642 1.00 82.24 92 ASP A O 1
ATOM 716 N N . LYS A 1 93 ? -36.732 30.268 -37.361 1.00 80.06 93 LYS A N 1
ATOM 717 C CA . LYS A 1 93 ? -37.684 29.335 -37.940 1.00 75.85 93 LYS A CA 1
ATOM 718 C C . LYS A 1 93 ? -38.226 28.558 -36.737 1.00 71.74 93 LYS A C 1
ATOM 719 O O . LYS A 1 93 ? -37.663 28.653 -35.646 1.00 71.31 93 LYS A O 1
ATOM 725 N N . CYS A 1 94 ? -39.318 27.818 -36.906 1.00 66.64 94 CYS A N 1
ATOM 726 C CA . CYS A 1 94 ? -39.862 27.051 -35.783 1.00 62.21 94 CYS A CA 1
ATOM 727 C C . CYS A 1 94 ? -38.903 25.909 -35.438 1.00 59.54 94 CYS A C 1
ATOM 728 O O . CYS A 1 94 ? -38.164 25.432 -36.295 1.00 60.29 94 CYS A O 1
ATOM 731 N N . GLY A 1 95 ? -38.910 25.470 -34.186 1.00 55.88 95 GLY A N 1
ATOM 732 C CA . GLY A 1 95 ? -38.023 24.392 -33.801 1.00 52.66 95 GLY A CA 1
ATOM 733 C C . GLY A 1 95 ? -38.552 23.032 -34.212 1.00 51.93 95 GLY A C 1
ATOM 734 O O . GLY A 1 95 ? -39.755 22.859 -34.411 1.00 52.77 95 GLY A O 1
ATOM 735 N N . ILE A 1 96 ? -37.650 22.067 -34.353 1.00 50.44 96 ILE A N 1
ATOM 736 C CA . ILE A 1 96 ? -38.021 20.702 -34.709 1.00 49.69 96 ILE A CA 1
ATOM 737 C C . ILE A 1 96 ? -37.182 19.724 -33.892 1.00 50.09 96 ILE A C 1
ATOM 738 O O . ILE A 1 96 ? -35.964 19.889 -33.772 1.00 50.98 96 ILE A O 1
ATOM 743 N N . ARG A 1 97 ? -37.830 18.712 -33.324 1.00 48.91 97 ARG A N 1
ATOM 744 C CA . ARG A 1 97 ? -37.112 17.711 -32.555 1.00 49.30 97 ARG A CA 1
ATOM 745 C C . ARG A 1 97 ? -37.830 16.377 -32.654 1.00 51.29 97 ARG A C 1
ATOM 746 O O . ARG A 1 97 ? -39.053 16.330 -32.778 1.00 51.84 97 ARG A O 1
ATOM 754 N N . PRO A 1 98 ? -37.072 15.272 -32.623 1.00 52.09 98 PRO A N 1
ATOM 755 C CA . PRO A 1 98 ? -37.661 13.932 -32.706 1.00 52.71 98 PRO A CA 1
ATOM 756 C C . PRO A 1 98 ? -38.363 13.604 -31.391 1.00 53.34 98 PRO A C 1
ATOM 757 O O . PRO A 1 98 ? -37.858 13.930 -30.316 1.00 54.29 98 PRO A O 1
ATOM 761 N N . VAL A 1 99 ? -39.524 12.972 -31.472 1.00 53.41 99 VAL A N 1
ATOM 762 C CA . VAL A 1 99 ? -40.260 12.591 -30.275 1.00 54.74 99 VAL A CA 1
ATOM 763 C C . VAL A 1 99 ? -40.936 11.255 -30.518 1.00 56.58 99 VAL A C 1
ATOM 764 O O . VAL A 1 99 ? -41.722 11.113 -31.451 1.00 56.77 99 VAL A O 1
ATOM 768 N N . ASN A 1 100 ? -40.624 10.274 -29.680 1.00 57.82 100 ASN A N 1
ATOM 769 C CA . ASN A 1 100 ? -41.218 8.952 -29.808 1.00 57.72 100 ASN A CA 1
ATOM 770 C C . ASN A 1 100 ? -41.996 8.646 -28.547 1.00 57.11 100 ASN A C 1
ATOM 771 O O . ASN A 1 100 ? -41.532 8.912 -27.437 1.00 55.37 100 ASN A O 1
ATOM 776 N N . ARG A 1 101 ? -43.180 8.078 -28.728 1.00 57.91 101 ARG A N 1
ATOM 777 C CA . ARG A 1 101 ? -44.061 7.771 -27.613 1.00 60.61 101 ARG A CA 1
ATOM 778 C C . ARG A 1 101 ? -44.645 6.373 -27.668 1.00 61.26 101 ARG A C 1
ATOM 779 O O . ARG A 1 101 ? -44.851 5.811 -28.743 1.00 62.59 101 ARG A O 1
ATOM 787 N N . ALA A 1 102 ? -44.910 5.827 -26.488 1.00 60.97 102 ALA A N 1
ATOM 788 C CA . ALA A 1 102 ? -45.500 4.507 -26.334 1.00 61.80 102 ALA A CA 1
ATOM 789 C C . ALA A 1 102 ? -46.178 4.520 -24.970 1.00 61.85 102 ALA A C 1
ATOM 790 O O . ALA A 1 102 ? -45.589 4.977 -23.999 1.00 61.13 102 ALA A O 1
ATOM 792 N N . LYS A 1 103 ? -47.415 4.042 -24.898 1.00 63.94 103 LYS A N 1
ATOM 793 C CA . LYS A 1 103 ? -48.145 4.011 -23.633 1.00 67.22 103 LYS A CA 1
ATOM 794 C C . LYS A 1 103 ? -48.044 2.625 -23.012 1.00 68.49 103 LYS A C 1
ATOM 795 O O . LYS A 1 103 ? -48.324 1.630 -23.677 1.00 68.68 103 LYS A O 1
ATOM 801 N N . LEU A 1 104 ? -47.645 2.544 -21.747 1.00 70.05 104 LEU A N 1
ATOM 802 C CA . LEU A 1 104 ? -47.527 1.236 -21.118 1.00 72.96 104 LEU A CA 1
ATOM 803 C C . LEU A 1 104 ? -48.218 1.109 -19.772 1.00 73.76 104 LEU A C 1
ATOM 804 O O . LEU A 1 104 ? -48.264 2.054 -18.988 1.00 73.45 104 LEU A O 1
ATOM 809 N N . THR A 1 105 ? -48.752 -0.084 -19.523 1.00 76.48 105 THR A N 1
ATOM 810 C CA . THR A 1 105 ? -49.474 -0.407 -18.296 1.00 77.85 105 THR A CA 1
ATOM 811 C C . THR A 1 105 ? -49.121 -1.811 -17.786 1.00 80.38 105 THR A C 1
ATOM 812 O O . THR A 1 105 ? -48.296 -2.503 -18.386 1.00 79.92 105 THR A O 1
ATOM 816 N N . ASN A 1 106 ? -49.749 -2.205 -16.674 1.00 83.71 106 ASN A N 1
ATOM 817 C CA . ASN A 1 106 ? -49.557 -3.514 -16.024 1.00 86.34 106 ASN A CA 1
ATOM 818 C C . ASN A 1 106 ? -48.595 -3.548 -14.827 1.00 86.25 106 ASN A C 1
ATOM 819 O O . ASN A 1 106 ? -47.380 -3.681 -14.995 1.00 86.35 106 ASN A O 1
ATOM 824 N N . GLY A 1 107 ? -49.151 -3.443 -13.620 1.00 86.29 107 GLY A N 1
ATOM 825 C CA . GLY A 1 107 ? -48.342 -3.489 -12.410 1.00 85.84 107 GLY A CA 1
ATOM 826 C C . GLY A 1 107 ? -47.594 -2.213 -12.061 1.00 85.69 107 GLY A C 1
ATOM 827 O O . GLY A 1 107 ? -48.187 -1.230 -11.608 1.00 87.43 107 GLY A O 1
ATOM 828 N N . SER A 1 108 ? -46.279 -2.232 -12.259 1.00 83.58 108 SER A N 1
ATOM 829 C CA . SER A 1 108 ? -45.446 -1.072 -11.972 1.00 79.85 108 SER A CA 1
ATOM 830 C C . SER A 1 108 ? -44.418 -0.858 -13.078 1.00 76.95 108 SER A C 1
ATOM 831 O O . SER A 1 108 ? -43.344 -1.468 -13.072 1.00 76.19 108 SER A O 1
ATOM 834 N N . VAL A 1 109 ? -44.763 0.010 -14.024 1.00 72.36 109 VAL A N 1
ATOM 835 C CA . VAL A 1 109 ? -43.894 0.333 -15.148 1.00 69.37 109 VAL A CA 1
ATOM 836 C C . VAL A 1 109 ? -42.505 0.757 -14.678 1.00 67.51 109 VAL A C 1
ATOM 837 O O . VAL A 1 109 ? -41.491 0.357 -15.242 1.00 67.02 109 VAL A O 1
ATOM 841 N N . THR A 1 110 ? -42.480 1.581 -13.642 1.0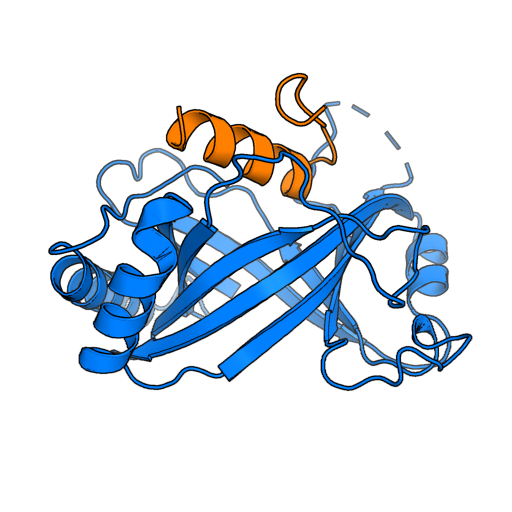0 66.58 110 THR A N 1
ATOM 842 C CA . THR A 1 110 ? -41.247 2.078 -13.048 1.00 65.59 110 THR A CA 1
ATOM 843 C C . THR A 1 110 ? -40.192 0.994 -12.879 1.00 64.39 110 THR A C 1
ATOM 844 O O . THR A 1 110 ? -39.043 1.162 -13.285 1.00 63.46 110 THR A O 1
ATOM 848 N N . GLU A 1 111 ? -40.588 -0.117 -12.270 1.00 63.78 111 GLU A N 1
ATOM 849 C CA . GLU A 1 111 ? -39.670 -1.218 -12.031 1.00 63.82 111 GLU A CA 1
ATOM 850 C C . GLU A 1 111 ? -39.274 -1.930 -13.314 1.00 62.24 111 GLU A C 1
ATOM 851 O O . GLU A 1 111 ? -38.157 -2.437 -13.433 1.00 61.64 111 GLU A O 1
ATOM 857 N N . PHE A 1 112 ? -40.181 -1.961 -14.284 1.00 59.88 112 PHE A N 1
ATOM 858 C CA . PHE A 1 112 ? -39.877 -2.609 -15.550 1.00 58.45 112 PHE A CA 1
ATOM 859 C C . PHE A 1 112 ? -38.765 -1.863 -16.272 1.00 58.28 112 PHE A C 1
ATOM 860 O O . PHE A 1 112 ? -37.877 -2.480 -16.861 1.00 56.47 112 PHE A O 1
ATOM 868 N N . VAL A 1 113 ? -38.811 -0.534 -16.235 1.00 57.94 113 VAL A N 1
ATOM 869 C CA . VAL A 1 113 ? -37.782 0.239 -16.916 1.00 59.22 113 VAL A CA 1
ATOM 870 C C . VAL A 1 113 ? -36.439 0.094 -16.209 1.00 58.25 113 VAL A C 1
ATOM 871 O O . VAL A 1 113 ? -35.389 0.170 -16.849 1.00 58.63 113 VAL A O 1
ATOM 875 N N . GLU A 1 114 ? -36.461 -0.113 -14.895 1.00 58.06 114 GLU A N 1
ATOM 876 C CA . GLU A 1 114 ? -35.213 -0.295 -14.159 1.00 59.17 114 GLU A CA 1
ATOM 877 C C . GLU A 1 114 ? -34.627 -1.636 -14.584 1.00 59.93 114 GLU A C 1
ATOM 878 O O . GLU A 1 114 ? -33.411 -1.776 -14.709 1.00 60.93 114 GLU A O 1
ATOM 884 N N . LYS A 1 115 ? -35.498 -2.618 -14.810 1.00 60.40 115 LYS A N 1
ATOM 885 C CA . LYS A 1 115 ? -35.050 -3.937 -15.243 1.00 62.11 115 LYS A CA 1
ATOM 886 C C . LYS A 1 115 ? -34.360 -3.849 -16.597 1.00 61.47 115 LYS A C 1
ATOM 887 O O . LYS A 1 115 ? -33.429 -4.601 -16.878 1.00 62.28 115 LYS A O 1
ATOM 893 N N . MET A 1 116 ? -34.823 -2.932 -17.439 1.00 60.36 116 MET A N 1
ATOM 894 C CA . MET A 1 116 ? -34.235 -2.746 -18.760 1.00 59.05 116 MET A CA 1
ATOM 895 C C . MET A 1 116 ? -32.849 -2.125 -18.671 1.00 58.64 116 MET A C 1
ATOM 896 O O . MET A 1 116 ? -32.169 -1.979 -19.684 1.00 59.09 116 MET A O 1
ATOM 901 N N . GLY A 1 117 ? -32.441 -1.737 -17.467 1.00 57.79 117 GLY A N 1
ATOM 902 C CA . GLY A 1 117 ? -31.133 -1.132 -17.298 1.00 57.11 117 GLY A CA 1
ATOM 903 C C . GLY A 1 117 ? -31.150 0.382 -17.144 1.00 58.21 117 GLY A C 1
ATOM 904 O O . GLY A 1 117 ? -30.235 1.069 -17.604 1.00 58.57 117 GLY A O 1
ATOM 905 N N . TYR A 1 118 ? -32.183 0.917 -16.500 1.00 56.42 118 TYR A N 1
ATOM 906 C CA . TYR A 1 118 ? -32.264 2.359 -16.306 1.00 54.14 118 TYR A CA 1
ATOM 907 C C . TYR A 1 118 ? -32.377 2.694 -14.830 1.00 53.62 118 TYR A C 1
ATOM 908 O O . TYR A 1 118 ? -32.863 1.887 -14.043 1.00 53.08 118 TYR A O 1
ATOM 917 N N . GLU A 1 119 ? -31.928 3.886 -14.458 1.00 52.90 119 GLU A N 1
ATOM 918 C CA . GLU A 1 119 ? -32.024 4.313 -13.073 1.00 54.94 119 GLU A CA 1
ATOM 919 C C . GLU A 1 119 ? -32.687 5.685 -12.990 1.00 52.97 119 GLU A C 1
ATOM 920 O O . GLU A 1 119 ? -32.573 6.503 -13.901 1.00 53.13 119 GLU A O 1
ATOM 926 N N . PHE A 1 120 ? -33.384 5.924 -11.889 1.00 52.01 120 PHE A N 1
ATOM 927 C CA . PHE A 1 120 ? -34.073 7.184 -11.666 1.00 52.26 120 PHE A CA 1
ATOM 928 C C . PHE A 1 120 ? -33.153 8.402 -11.734 1.00 52.70 120 PHE A C 1
ATOM 929 O O . PHE A 1 120 ? -32.114 8.443 -11.077 1.00 53.59 120 PHE A O 1
ATOM 937 N N . SER A 1 121 ? -33.546 9.397 -12.522 1.00 51.68 121 SER A N 1
ATOM 938 C CA . SER A 1 121 ? -32.773 10.627 -12.646 1.00 51.27 121 SER A CA 1
ATOM 939 C C . SER A 1 121 ? -33.451 11.742 -11.846 1.00 51.76 121 SER A C 1
ATOM 940 O O . SER A 1 121 ? -32.932 12.194 -10.823 1.00 51.91 121 SER A O 1
ATOM 943 N N . HIS A 1 122 ? -34.618 12.177 -12.314 1.00 50.82 122 HIS A N 1
ATOM 944 C CA . HIS A 1 122 ? -35.368 13.236 -11.640 1.00 48.27 122 HIS A CA 1
ATOM 945 C C . HIS A 1 122 ? -36.855 13.141 -11.959 1.00 47.62 122 HIS A C 1
ATOM 946 O O . HIS A 1 122 ? -37.273 12.362 -12.819 1.00 47.02 122 HIS A O 1
ATOM 953 N N . GLU A 1 123 ? -37.650 13.936 -11.253 1.00 46.25 123 GLU A N 1
ATOM 954 C CA . GLU A 1 123 ? -39.085 13.954 -11.467 1.00 46.11 123 GLU A CA 1
ATOM 955 C C . GLU A 1 123 ? -39.635 15.346 -11.211 1.00 45.68 123 GLU A C 1
ATOM 956 O O . GLU A 1 123 ? -39.035 16.145 -10.488 1.00 45.14 123 GLU A O 1
ATOM 962 N N . TYR A 1 124 ? -40.779 15.635 -11.817 1.00 42.48 124 TYR A N 1
ATOM 963 C CA . TYR A 1 124 ? -41.421 16.924 -11.625 1.00 41.99 124 TYR A CA 1
ATOM 964 C C . TYR A 1 124 ? -42.883 16.838 -12.015 1.00 41.51 124 TYR A C 1
ATOM 965 O O . TYR A 1 124 ? -43.354 15.821 -12.538 1.00 41.02 124 TYR A O 1
ATOM 974 N N . ILE A 1 125 ? -43.597 17.918 -11.747 1.00 40.54 125 ILE A N 1
ATOM 975 C CA . ILE A 1 125 ? -45.012 17.994 -12.035 1.00 40.49 125 ILE A CA 1
ATOM 976 C C . ILE A 1 125 ? -45.289 19.163 -12.973 1.00 40.24 125 ILE A C 1
ATOM 977 O O . ILE A 1 125 ? -44.668 20.220 -12.856 1.00 39.73 125 ILE A O 1
ATOM 982 N N . ILE A 1 126 ? -46.192 18.954 -13.927 1.00 39.80 126 ILE A N 1
ATOM 983 C CA . ILE A 1 126 ? -46.562 20.010 -14.860 1.00 39.14 126 ILE A CA 1
ATOM 984 C C . ILE A 1 126 ? -47.997 20.427 -14.566 1.00 41.63 126 ILE A C 1
ATOM 985 O O . ILE A 1 126 ? -48.918 19.596 -14.535 1.00 41.23 126 ILE A O 1
ATOM 990 N N . GLN A 1 127 ? -48.160 21.726 -14.343 1.00 40.47 127 GLN A N 1
ATOM 991 C CA . GLN A 1 127 ? -49.440 22.340 -14.052 1.00 39.18 127 GLN A CA 1
ATOM 992 C C . GLN A 1 127 ? -49.707 23.372 -15.145 1.00 37.34 127 GLN A C 1
ATOM 993 O O . GLN A 1 127 ? -48.857 24.232 -15.400 1.00 37.11 127 GLN A O 1
ATOM 999 N N . GLY A 1 128 ? -50.873 23.312 -15.780 1.00 34.80 128 GLY A N 1
ATOM 1000 C CA . GLY A 1 128 ? -51.155 24.290 -16.811 1.00 34.60 128 GLY A CA 1
ATOM 1001 C C . GLY A 1 128 ? -52.465 24.111 -17.544 1.00 38.59 128 GLY A C 1
ATOM 1002 O O . GLY A 1 128 ? -53.321 23.308 -17.148 1.00 37.56 128 GLY A O 1
ATOM 1003 N N . LEU A 1 129 ? -52.607 24.875 -18.626 1.00 38.96 129 LEU A N 1
ATOM 1004 C CA . LEU A 1 129 ? -53.794 24.852 -19.464 1.00 41.43 129 LEU A CA 1
ATOM 1005 C C . LEU A 1 129 ? -53.396 24.527 -20.893 1.00 42.45 129 LEU A C 1
ATOM 1006 O O . LEU A 1 129 ? -52.292 24.851 -21.338 1.00 41.54 129 LEU A O 1
ATOM 1011 N N . GLU A 1 130 ? -54.300 23.887 -21.616 1.00 43.09 130 GLU A N 1
ATOM 1012 C CA . GLU A 1 130 ? -54.014 23.534 -22.989 1.00 46.58 130 GLU A CA 1
ATOM 1013 C C . GLU A 1 130 ? -55.131 24.019 -23.901 1.00 47.59 130 GLU A C 1
ATOM 1014 O O . GLU A 1 130 ? -56.314 23.819 -23.617 1.00 46.76 130 GLU A O 1
ATOM 1020 N N . TYR A 1 131 ? -54.737 24.685 -24.981 1.00 48.07 131 TYR A N 1
ATOM 1021 C CA . TYR A 1 131 ? -55.671 25.199 -25.967 1.00 49.37 131 TYR A CA 1
ATOM 1022 C C . TYR A 1 131 ? -55.365 24.543 -27.314 1.00 51.08 131 TYR A C 1
ATOM 1023 O O . TYR A 1 131 ? -54.375 23.823 -27.440 1.00 50.92 131 TYR A O 1
ATOM 1032 N N . PHE A 1 132 ? -56.215 24.789 -28.312 1.00 52.86 132 PHE A N 1
ATOM 1033 C CA . PHE A 1 132 ? -56.030 24.214 -29.646 1.00 53.62 132 PHE A CA 1
ATOM 1034 C C . PHE A 1 132 ? -56.508 25.196 -30.708 1.00 52.56 132 PHE A C 1
ATOM 1035 O O . PHE A 1 132 ? -57.460 25.946 -30.487 1.00 52.35 132 PHE A O 1
ATOM 1043 N N . PHE A 1 133 ? -55.843 25.184 -31.859 1.00 50.63 133 PHE A N 1
ATOM 1044 C CA . PHE A 1 133 ? -56.214 26.041 -32.980 1.00 48.08 133 PHE A CA 1
ATOM 1045 C C . PHE A 1 133 ? -55.300 25.735 -34.173 1.00 46.96 133 PHE A C 1
ATOM 1046 O O . PHE A 1 133 ? -54.124 25.386 -33.993 1.00 44.71 133 PHE A O 1
ATOM 1054 N N . PHE A 1 134 ? -55.849 25.843 -35.384 1.00 44.56 134 PHE A N 1
ATOM 1055 C CA . PHE A 1 134 ? -55.094 25.572 -36.608 1.00 44.00 134 PHE A CA 1
ATOM 1056 C C . PHE A 1 134 ? -54.340 24.263 -36.515 1.00 44.69 134 PHE A C 1
ATOM 1057 O O . PHE A 1 134 ? -53.191 24.168 -36.962 1.00 44.11 134 PHE A O 1
ATOM 1065 N N . ASP A 1 135 ? -54.977 23.257 -35.923 1.00 46.48 135 ASP A N 1
ATOM 1066 C CA . ASP A 1 135 ? -54.348 21.952 -35.774 1.00 50.07 135 ASP A CA 1
ATOM 1067 C C . ASP A 1 135 ? -53.057 21.933 -34.966 1.00 48.84 135 ASP A C 1
ATOM 1068 O O . ASP A 1 135 ? -52.198 21.072 -35.170 1.00 50.28 135 ASP A O 1
ATOM 1073 N N . THR A 1 136 ? -52.899 22.892 -34.067 1.00 49.23 136 THR A N 1
ATOM 1074 C CA . THR A 1 136 ? -51.711 22.924 -33.228 1.00 49.82 136 THR A CA 1
ATOM 1075 C C . THR A 1 136 ? -52.197 23.003 -31.788 1.00 48.60 136 THR A C 1
ATOM 1076 O O . THR A 1 136 ? -53.357 23.337 -31.532 1.00 49.60 136 THR A O 1
ATOM 1080 N N . THR A 1 137 ? -51.312 22.691 -30.852 1.00 47.33 137 THR A N 1
ATOM 1081 C CA . THR A 1 137 ? -51.645 22.733 -29.442 1.00 45.08 137 THR A CA 1
ATOM 1082 C C . THR A 1 137 ? -50.814 23.820 -28.785 1.00 45.07 137 THR A C 1
ATOM 1083 O O . THR A 1 137 ? -49.621 23.968 -29.071 1.00 44.29 137 THR A O 1
ATOM 1087 N N . VAL A 1 138 ? -51.444 24.604 -27.924 1.00 43.26 138 VAL A N 1
ATOM 1088 C CA . VAL A 1 138 ? -50.713 25.637 -27.222 1.00 45.16 138 VAL A CA 1
ATOM 1089 C C . VAL A 1 138 ? -50.945 25.410 -25.742 1.00 46.06 138 VAL A C 1
ATOM 1090 O O . VAL A 1 138 ? -52.071 25.482 -25.240 1.00 47.64 138 VAL A O 1
ATOM 1094 N N . ARG A 1 139 ? -49.854 25.100 -25.056 1.00 44.81 139 ARG A N 1
ATOM 1095 C CA . ARG A 1 139 ? -49.879 24.812 -23.636 1.00 44.33 139 ARG A CA 1
ATOM 1096 C C . ARG A 1 139 ? -49.161 25.910 -22.848 1.00 43.79 139 ARG A C 1
ATOM 1097 O O . ARG A 1 139 ? -48.076 26.354 -23.232 1.00 43.76 139 ARG A O 1
ATOM 1105 N N . ILE A 1 140 ? -49.790 26.380 -21.773 1.00 40.89 140 ILE A N 1
ATOM 1106 C CA . ILE A 1 140 ? -49.178 27.386 -20.913 1.00 38.77 140 ILE A CA 1
ATOM 1107 C C . ILE A 1 140 ? -49.074 26.662 -19.574 1.00 39.46 140 ILE A C 1
ATOM 1108 O O . ILE A 1 140 ? -50.080 26.239 -19.001 1.00 38.00 140 ILE A O 1
ATOM 1113 N N . TYR A 1 141 ? -47.852 26.495 -19.083 1.00 40.26 141 TYR A N 1
ATOM 1114 C CA . TYR A 1 141 ? -47.663 25.731 -17.857 1.00 41.35 141 TYR A CA 1
ATOM 1115 C C . TYR A 1 141 ? -46.548 26.184 -16.941 1.00 41.35 141 TYR A C 1
ATOM 1116 O O . TYR A 1 141 ? -45.734 27.040 -17.277 1.00 43.20 141 TYR A O 1
ATOM 1125 N N . GLN A 1 142 ? -46.509 25.547 -15.779 1.00 42.35 142 GLN A N 1
ATOM 1126 C CA . GLN A 1 142 ? -45.509 25.823 -14.770 1.00 44.24 142 GLN A CA 1
ATOM 1127 C C . GLN A 1 142 ? -44.969 24.466 -14.344 1.00 43.93 142 GLN A C 1
ATOM 1128 O O . GLN A 1 142 ? -45.730 23.499 -14.258 1.00 43.51 142 GLN A O 1
ATOM 1134 N N . THR A 1 143 ? -43.666 24.359 -14.111 1.00 43.23 143 THR A N 1
ATOM 1135 C CA . THR A 1 143 ? -43.153 23.071 -13.681 1.00 45.55 143 THR A CA 1
ATOM 1136 C C . THR A 1 143 ? -42.930 23.122 -12.171 1.00 45.63 143 THR A C 1
ATOM 1137 O O . THR A 1 143 ? -42.248 24.007 -11.642 1.00 44.47 143 THR A O 1
ATOM 1141 N N . LEU A 1 144 ? -43.574 22.182 -11.486 1.00 46.09 144 LEU A N 1
ATOM 1142 C CA . LEU A 1 144 ? -43.536 22.095 -10.036 1.00 45.60 144 LEU A CA 1
ATOM 1143 C C . LEU A 1 144 ? -42.725 20.932 -9.486 1.00 45.94 144 LEU A C 1
ATOM 1144 O O . LEU A 1 144 ? -42.283 20.060 -10.230 1.00 47.25 144 LEU A O 1
ATOM 1149 N N . ILE A 1 145 ? -42.550 20.928 -8.169 1.00 46.58 145 ILE A N 1
ATOM 1150 C CA . ILE A 1 145 ? -41.792 19.898 -7.469 1.00 46.01 145 ILE A CA 1
ATOM 1151 C C . ILE A 1 145 ? -42.659 19.288 -6.375 1.00 47.01 145 ILE A C 1
ATOM 1152 O O . ILE A 1 145 ? -43.227 20.009 -5.559 1.00 46.91 145 ILE A O 1
ATOM 1157 N N . PRO A 1 146 ? -42.772 17.949 -6.344 1.00 48.33 146 PRO A N 1
ATOM 1158 C CA . PRO A 1 146 ? -43.581 17.264 -5.325 1.00 49.02 146 PRO A CA 1
ATOM 1159 C C . PRO A 1 146 ? -43.051 17.598 -3.927 1.00 50.61 146 PRO A C 1
ATOM 1160 O O . PRO A 1 146 ? -41.849 17.815 -3.747 1.00 49.48 146 PRO A O 1
ATOM 1164 N N . SER A 1 147 ? -43.936 17.645 -2.939 1.00 52.46 147 SER A N 1
ATOM 1165 C CA . SER A 1 147 ? -43.491 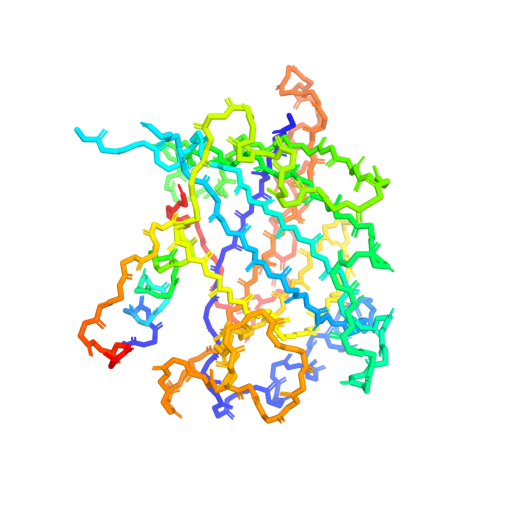17.938 -1.584 1.00 57.62 147 SER A CA 1
ATOM 1166 C C . SER A 1 147 ? -42.877 16.672 -0.972 1.00 59.19 147 SER A C 1
ATOM 1167 O O . SER A 1 147 ? -42.246 16.718 0.082 1.00 59.36 147 SER A O 1
ATOM 1170 N N . GLN A 1 148 ? -43.057 15.550 -1.665 1.00 60.88 148 GLN A N 1
ATOM 1171 C CA . GLN A 1 148 ? -42.526 14.252 -1.248 1.00 61.87 148 GLN A CA 1
ATOM 1172 C C . GLN A 1 148 ? -42.304 13.444 -2.533 1.00 60.28 148 GLN A C 1
ATOM 1173 O O . GLN A 1 148 ? -43.185 13.393 -3.392 1.00 58.58 148 GLN A O 1
ATOM 1179 N N . GLN A 1 149 ? -41.146 12.809 -2.671 1.00 58.70 149 GLN A N 1
ATOM 1180 C CA . GLN A 1 149 ? -40.874 12.049 -3.882 1.00 59.88 149 GLN A CA 1
ATOM 1181 C C . GLN A 1 149 ? -41.984 11.060 -4.257 1.00 59.40 149 GLN A C 1
ATOM 1182 O O . GLN A 1 149 ? -42.458 10.300 -3.420 1.00 59.70 149 GLN A O 1
ATOM 1188 N N . ARG A 1 150 ? -42.387 11.095 -5.528 1.00 57.80 150 ARG A N 1
ATOM 1189 C CA . ARG A 1 150 ? -43.429 10.230 -6.082 1.00 56.26 150 ARG A CA 1
ATOM 1190 C C . ARG A 1 150 ? -44.780 10.416 -5.398 1.00 57.33 150 ARG A C 1
ATOM 1191 O O . ARG A 1 150 ? -45.611 9.501 -5.373 1.00 58.27 150 ARG A O 1
ATOM 1199 N N . SER A 1 151 ? -45.005 11.611 -4.856 1.00 56.30 151 SER A N 1
ATOM 1200 C CA . SER A 1 151 ? -46.259 11.922 -4.179 1.00 56.08 151 SER A CA 1
ATOM 1201 C C . SER A 1 151 ? -47.123 12.886 -4.991 1.00 56.99 151 SER A C 1
ATOM 1202 O O . SER A 1 151 ? -46.632 13.869 -5.540 1.00 56.98 151 SER A O 1
ATOM 1205 N N . ILE A 1 152 ? -48.417 12.596 -5.066 1.00 58.66 152 ILE A N 1
ATOM 1206 C CA . ILE A 1 152 ? -49.348 13.448 -5.790 1.00 58.53 152 ILE A CA 1
ATOM 1207 C C . ILE A 1 152 ? -50.199 14.230 -4.793 1.00 60.79 152 ILE A C 1
ATOM 1208 O O . ILE A 1 152 ? -51.170 14.890 -5.171 1.00 62.37 152 ILE A O 1
ATOM 1213 N N . LYS A 1 153 ? -49.837 14.151 -3.516 1.00 61.37 153 LYS A N 1
ATOM 1214 C CA . LYS A 1 153 ? -50.575 14.873 -2.488 1.00 63.71 153 LYS A CA 1
ATOM 1215 C C . LYS A 1 153 ? -50.042 16.297 -2.372 1.00 62.80 153 LYS A C 1
ATOM 1216 O O . LYS A 1 153 ? -48.845 16.509 -2.145 1.00 61.95 153 LYS A O 1
ATOM 1222 N N . PRO A 1 154 ? -50.919 17.295 -2.558 1.00 61.86 154 PRO A N 1
ATOM 1223 C CA . PRO A 1 154 ? -50.475 18.685 -2.451 1.00 60.93 154 PRO A CA 1
ATOM 1224 C C . PRO A 1 154 ? -49.826 18.931 -1.086 1.00 59.74 154 PRO A C 1
ATOM 1225 O O . PRO A 1 154 ? -50.036 18.167 -0.135 1.00 60.73 154 PRO A O 1
ATOM 1229 N N . PRO A 1 155 ? -49.048 20.014 -0.966 1.00 55.99 155 PRO A N 1
ATOM 1230 C CA . PRO A 1 155 ? -48.774 20.977 -2.038 1.00 54.95 155 PRO A CA 1
ATOM 1231 C C . PRO A 1 155 ? -47.646 20.598 -2.999 1.00 54.75 155 PRO A C 1
ATOM 1232 O O . PRO A 1 155 ? -46.847 19.702 -2.719 1.00 55.12 155 PRO A O 1
ATOM 1236 N N . PHE A 1 156 ? -47.603 21.290 -4.137 1.00 53.43 156 PHE A N 1
ATOM 1237 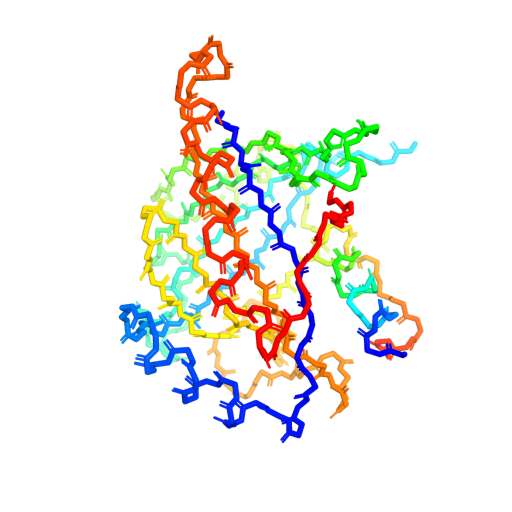C CA . PHE A 1 156 ? -46.544 21.112 -5.128 1.00 51.92 156 PHE A CA 1
ATOM 1238 C C . PHE A 1 156 ? -45.851 22.461 -5.083 1.00 53.56 156 PHE A C 1
ATOM 1239 O O . PHE A 1 156 ? -46.525 23.495 -5.033 1.00 55.72 156 PHE A O 1
ATOM 1247 N N . HIS A 1 157 ? -44.523 22.474 -5.098 1.00 52.65 157 HIS A N 1
ATOM 1248 C CA . HIS A 1 157 ? -43.816 23.743 -5.018 1.00 53.75 157 HIS A CA 1
ATOM 1249 C C . HIS A 1 157 ? -43.147 24.185 -6.301 1.00 53.71 157 HIS A C 1
ATOM 1250 O O . HIS A 1 157 ? -42.601 23.372 -7.045 1.00 52.69 157 HIS A O 1
ATOM 1257 N N . PRO A 1 158 ? -43.183 25.495 -6.583 1.00 55.01 158 PRO A N 1
ATOM 1258 C CA . PRO A 1 158 ? -42.529 25.965 -7.807 1.00 56.41 158 PRO A CA 1
ATOM 1259 C C . PRO A 1 158 ? -41.027 25.871 -7.531 1.00 57.51 158 PRO A C 1
ATOM 1260 O O . PRO A 1 158 ? -40.614 25.785 -6.374 1.00 56.34 158 PRO A O 1
ATOM 1264 N N . MET A 1 159 ? -40.211 25.869 -8.574 1.00 59.81 159 MET A N 1
ATOM 1265 C CA . MET A 1 159 ? -38.773 25.784 -8.374 1.00 62.72 159 MET A CA 1
ATOM 1266 C C . MET A 1 159 ? -38.224 27.138 -7.933 1.00 64.33 159 MET A C 1
ATOM 1267 O O . MET A 1 159 ? -37.112 27.234 -7.418 1.00 64.81 159 MET A O 1
ATOM 1272 N N . 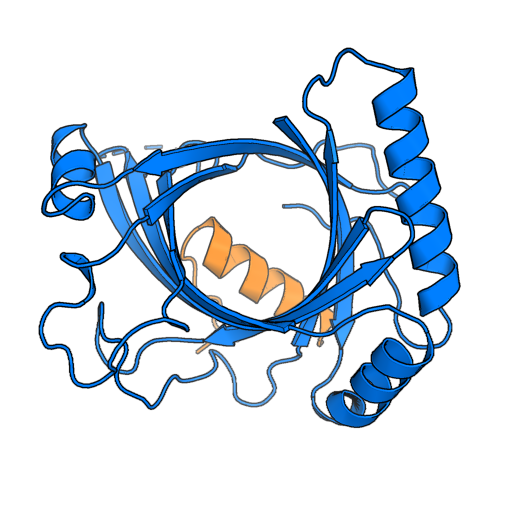ASN A 1 160 ? -39.025 28.179 -8.137 1.00 66.94 160 ASN A N 1
ATOM 1273 C CA . ASN A 1 160 ? -38.658 29.541 -7.775 1.00 69.06 160 ASN A CA 1
ATOM 1274 C C . ASN A 1 160 ? -39.943 30.309 -7.500 1.00 70.64 160 ASN A C 1
ATOM 1275 O O . ASN A 1 160 ? -40.973 30.031 -8.109 1.00 72.34 160 ASN A O 1
ATOM 1280 N N . GLU A 1 161 ? -39.886 31.280 -6.596 1.00 72.45 161 GLU A N 1
ATOM 1281 C CA . GLU A 1 161 ? -41.069 32.060 -6.239 1.00 74.67 161 GLU A CA 1
ATOM 1282 C C . GLU A 1 161 ? -41.512 33.082 -7.286 1.00 73.47 161 GLU A C 1
ATOM 1283 O O . GLU A 1 161 ? -42.652 33.551 -7.260 1.00 72.98 161 GLU A O 1
ATOM 1289 N N . GLU A 1 162 ? -40.611 33.428 -8.198 1.00 71.71 162 GLU A N 1
ATOM 1290 C CA . GLU A 1 162 ? -40.916 34.385 -9.257 1.00 72.11 162 GLU A CA 1
ATOM 1291 C C . GLU A 1 162 ? -40.840 33.651 -10.590 1.00 68.83 162 GLU A C 1
ATOM 1292 O O . GLU A 1 162 ? -40.340 34.167 -11.589 1.00 68.40 162 GLU A O 1
ATOM 1298 N N . GLN A 1 163 ? -41.359 32.433 -10.579 1.00 64.03 163 GLN A N 1
ATOM 1299 C CA . GLN A 1 163 ? -41.356 31.560 -11.740 1.00 59.08 163 GLN A CA 1
ATOM 1300 C C . GLN A 1 163 ? -42.339 31.964 -12.829 1.00 52.87 163 GLN A C 1
ATOM 1301 O O . GLN A 1 163 ? -43.533 32.108 -12.574 1.00 51.44 163 GLN A O 1
ATOM 1307 N N . PRO A 1 164 ? -41.849 32.161 -14.060 1.00 47.69 164 PRO A N 1
ATOM 1308 C CA . PRO A 1 164 ? -42.753 32.540 -15.148 1.00 46.95 164 PRO A CA 1
ATOM 1309 C C . PRO A 1 164 ? -43.476 31.291 -15.664 1.00 45.55 164 PRO A C 1
ATOM 1310 O O . PRO A 1 164 ? -43.064 30.160 -15.374 1.00 43.16 164 PRO A O 1
ATOM 1314 N N . TRP A 1 165 ? -44.563 31.496 -16.402 1.00 43.86 165 TRP A N 1
ATOM 1315 C CA . TRP A 1 165 ? -45.288 30.380 -16.990 1.00 42.67 165 TRP A CA 1
ATOM 1316 C C . TRP A 1 165 ? -44.638 30.173 -18.345 1.00 43.10 165 TRP A C 1
ATOM 1317 O O . TRP A 1 165 ? -44.180 31.134 -18.972 1.00 42.48 165 TRP A O 1
ATOM 1328 N N . ILE A 1 166 ? -44.577 28.927 -18.791 1.00 41.53 166 ILE A N 1
ATOM 1329 C CA . ILE A 1 166 ? -43.979 28.629 -20.082 1.00 40.76 166 ILE A CA 1
ATOM 1330 C C . ILE A 1 166 ? -45.085 28.432 -21.104 1.00 42.80 166 ILE A C 1
ATOM 1331 O O . ILE A 1 166 ? -46.081 27.755 -20.829 1.00 42.09 166 ILE A O 1
ATOM 1336 N N . LEU A 1 167 ? -44.916 29.048 -22.272 1.00 43.39 167 LEU A N 1
ATOM 1337 C CA . LEU A 1 167 ? -45.881 28.932 -23.360 1.00 44.87 167 LEU A CA 1
ATOM 1338 C C . LEU A 1 167 ? -45.238 28.051 -24.417 1.00 44.42 167 LEU A C 1
ATOM 1339 O O . LEU A 1 167 ? -44.263 28.456 -25.049 1.00 45.67 167 LEU A O 1
ATOM 1344 N N . HIS A 1 168 ? -45.782 26.853 -24.611 1.00 43.64 168 HIS A N 1
ATOM 1345 C CA . HIS A 1 168 ? -45.245 25.906 -25.585 1.00 43.67 168 HIS A CA 1
ATOM 1346 C C . HIS A 1 168 ? -46.276 25.606 -26.672 1.00 43.67 168 HIS A C 1
ATOM 1347 O O . HIS A 1 168 ? -47.352 25.073 -26.390 1.00 43.30 168 HIS A O 1
ATOM 1354 N N . VAL A 1 169 ? -45.948 25.960 -27.912 1.00 42.90 169 VAL A N 1
ATOM 1355 C CA . VAL A 1 169 ? -46.846 25.715 -29.036 1.00 43.34 169 VAL A CA 1
ATOM 1356 C C . VAL A 1 169 ? -46.226 24.619 -29.894 1.00 43.96 169 VAL A C 1
ATOM 1357 O O . VAL A 1 169 ? -45.054 24.706 -30.271 1.00 46.40 169 VAL A O 1
ATOM 1361 N N . TYR A 1 170 ? -47.004 23.591 -30.210 1.00 42.25 170 TYR A N 1
ATOM 1362 C CA . TYR A 1 170 ? -46.462 22.492 -30.987 1.00 44.78 170 TYR A CA 1
ATOM 1363 C C . TYR A 1 170 ? -47.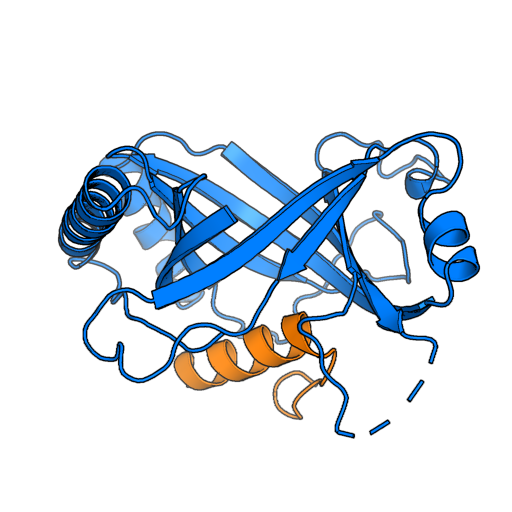492 21.696 -31.764 1.00 46.47 170 TYR A C 1
ATOM 1364 O O . TYR A 1 170 ? -48.699 21.827 -31.562 1.00 45.08 170 TYR A O 1
ATOM 1373 N N . THR A 1 171 ? -46.978 20.868 -32.665 1.00 46.26 171 THR A N 1
ATOM 1374 C CA . THR A 1 171 ? -47.794 19.978 -33.455 1.00 48.45 171 THR A CA 1
ATOM 1375 C C . THR A 1 171 ? -46.892 18.806 -33.813 1.00 50.22 171 THR A C 1
ATOM 1376 O O . THR A 1 171 ? -45.668 18.951 -33.864 1.00 50.19 171 THR A O 1
ATOM 1380 N N . HIS A 1 172 ? -47.489 17.641 -34.029 1.00 51.65 172 HIS A N 1
ATOM 1381 C CA . HIS A 1 172 ? -46.719 16.451 -34.359 1.00 55.02 172 HIS A CA 1
ATOM 1382 C C . HIS A 1 172 ? -46.958 15.961 -35.786 1.00 56.72 172 HIS A C 1
ATOM 1383 O O . HIS A 1 172 ? -48.087 15.981 -36.286 1.00 57.00 172 HIS A O 1
ATOM 1390 N N . VAL A 1 173 ? -45.881 15.520 -36.429 1.00 57.62 173 VAL A N 1
ATOM 1391 C CA . VAL A 1 173 ? -45.941 14.977 -37.780 1.00 58.77 173 VAL A CA 1
ATOM 1392 C C . VAL A 1 173 ? -45.377 13.559 -37.708 1.00 60.34 173 VAL A C 1
ATOM 1393 O O . VAL A 1 173 ? -44.197 13.359 -37.412 1.00 59.56 173 VAL A O 1
ATOM 1397 N N . ALA A 1 174 ? -46.236 12.577 -37.962 1.00 62.97 174 ALA A N 1
ATOM 1398 C CA . ALA A 1 174 ? -45.856 11.162 -37.902 1.00 65.83 174 ALA A CA 1
ATOM 1399 C C . ALA A 1 174 ? -44.640 10.777 -38.742 1.00 67.06 174 ALA A C 1
ATOM 1400 O O . ALA A 1 174 ? -43.705 10.149 -38.243 1.00 67.83 174 ALA A O 1
ATOM 1402 N N . ASP A 1 175 ? -44.657 11.155 -40.014 1.00 69.16 175 ASP A N 1
ATOM 1403 C CA . ASP A 1 175 ? -43.572 10.821 -40.929 1.00 71.18 175 ASP A CA 1
ATOM 1404 C C . ASP A 1 175 ? -42.757 12.044 -41.329 1.00 71.20 175 ASP A C 1
ATOM 1405 O O . ASP A 1 175 ? -43.262 12.940 -42.002 1.00 71.37 175 ASP A O 1
ATOM 1410 N N . ALA A 1 176 ? -41.492 12.073 -40.924 1.00 71.33 176 ALA A N 1
ATOM 1411 C CA . ALA A 1 176 ? -40.614 13.191 -41.252 1.00 73.38 176 ALA A CA 1
ATOM 1412 C C . ALA A 1 176 ? -40.419 13.318 -42.763 1.00 75.25 176 ALA A C 1
ATOM 1413 O O . ALA A 1 176 ? -40.113 14.397 -43.273 1.00 76.08 176 ALA A O 1
ATOM 1415 N N . SER A 1 177 ? -40.604 12.206 -43.469 1.00 76.78 177 SER A N 1
ATOM 1416 C CA . SER A 1 177 ? -40.445 12.150 -44.920 1.00 77.25 177 SER A CA 1
ATOM 1417 C C . SER A 1 177 ? -41.568 12.853 -45.694 1.00 76.44 177 SER A C 1
ATOM 1418 O O . SER A 1 177 ? -41.370 13.291 -46.830 1.00 76.69 177 SER A O 1
ATOM 1421 N N . ASN A 1 178 ? -42.741 12.959 -45.080 1.00 74.66 178 ASN A N 1
ATOM 1422 C CA . ASN A 1 178 ? -43.887 13.600 -45.717 1.00 73.62 178 ASN A CA 1
ATOM 1423 C C . ASN A 1 178 ? -43.697 15.119 -45.820 1.00 74.21 178 ASN A C 1
ATOM 1424 O O . ASN A 1 178 ? -44.186 15.870 -44.974 1.00 74.02 178 ASN A O 1
ATOM 1429 N N . GLN A 1 179 ? -42.994 15.567 -46.858 1.00 75.10 179 GLN A N 1
ATOM 1430 C CA . GLN A 1 179 ? -42.733 16.996 -47.059 1.00 76.26 179 GLN A CA 1
ATOM 1431 C C . GLN A 1 179 ? -43.970 17.881 -46.967 1.00 74.20 179 GLN A C 1
ATOM 1432 O O . GLN A 1 179 ? -43.905 18.997 -46.449 1.00 74.00 179 GLN A O 1
ATOM 1438 N N . VAL A 1 180 ? -45.090 17.395 -47.485 1.00 71.18 180 VAL A N 1
ATOM 1439 C CA . VAL A 1 180 ? -46.315 18.174 -47.459 1.00 69.00 180 VAL A CA 1
ATOM 1440 C C . VAL A 1 180 ? -46.867 18.324 -46.043 1.00 68.03 180 VAL A C 1
ATOM 1441 O O . VAL A 1 180 ? -47.384 19.383 -45.679 1.00 67.86 180 VAL A O 1
ATOM 1445 N N . ALA A 1 181 ? -46.747 17.269 -45.246 1.00 65.49 181 ALA A N 1
ATOM 1446 C CA . ALA A 1 181 ? -47.231 17.303 -43.873 1.00 64.44 181 ALA A CA 1
ATOM 1447 C C . ALA A 1 181 ? -46.362 18.237 -43.033 1.00 63.29 181 ALA A C 1
ATOM 1448 O O . ALA A 1 181 ? -46.867 18.992 -42.204 1.00 62.37 181 ALA A O 1
ATOM 1450 N N . MET A 1 182 ? -45.054 18.177 -43.253 1.00 62.08 182 MET A N 1
ATOM 1451 C CA . MET A 1 182 ? -44.116 19.018 -42.526 1.00 62.20 182 MET A CA 1
ATOM 1452 C C . MET A 1 182 ? -44.341 20.489 -42.834 1.00 61.60 182 MET A C 1
ATOM 1453 O O . MET A 1 182 ? -44.258 21.337 -41.946 1.00 62.02 182 MET A O 1
ATOM 1458 N N . ALA A 1 183 ? -44.620 20.789 -44.097 1.00 59.45 183 ALA A N 1
ATOM 1459 C CA . ALA A 1 183 ? -44.832 22.168 -44.513 1.00 57.84 183 ALA A CA 1
ATOM 1460 C C . ALA A 1 183 ? -46.151 22.719 -43.997 1.00 55.83 183 ALA A C 1
ATOM 1461 O O . ALA A 1 183 ? -46.258 23.905 -43.697 1.00 56.36 183 ALA A O 1
ATOM 1463 N N . LYS A 1 184 ? -47.153 21.857 -43.903 1.00 54.47 184 LYS A N 1
ATOM 1464 C CA . LYS A 1 184 ? -48.463 22.261 -43.418 1.00 54.56 184 LYS A CA 1
ATOM 1465 C C . LYS A 1 184 ? -48.380 22.538 -41.909 1.00 52.99 184 LYS A C 1
ATOM 1466 O O . LYS A 1 184 ? -49.101 23.380 -41.375 1.00 51.09 184 LYS A O 1
ATOM 1472 N N . ALA A 1 185 ? -47.489 21.831 -41.225 1.00 50.12 185 ALA A N 1
ATOM 1473 C CA . ALA A 1 185 ? -47.338 22.024 -39.793 1.00 50.99 185 ALA A CA 1
ATOM 1474 C C . ALA A 1 185 ? -46.625 23.346 -39.503 1.00 50.27 185 ALA A C 1
ATOM 1475 O O . ALA A 1 185 ? -47.033 24.081 -38.604 1.00 51.24 185 ALA A O 1
ATOM 1477 N N . GLU A 1 186 ? -45.572 23.658 -40.255 1.00 48.81 186 GLU A N 1
ATOM 1478 C CA . GLU A 1 186 ? -44.858 24.915 -40.033 1.00 51.30 186 GLU A CA 1
ATOM 1479 C C . GLU A 1 186 ? -45.779 26.084 -40.361 1.00 50.30 186 GLU A C 1
ATOM 1480 O O . GLU A 1 186 ? -45.755 27.114 -39.687 1.00 49.63 186 GLU A O 1
ATOM 1486 N N . ALA A 1 187 ? -46.584 25.916 -41.406 1.00 48.51 187 ALA A N 1
ATOM 1487 C CA . ALA A 1 187 ? -47.521 26.949 -41.816 1.00 48.30 187 ALA A CA 1
ATOM 1488 C C . ALA A 1 187 ? -48.529 27.163 -40.687 1.00 48.08 187 ALA A C 1
ATOM 1489 O O . ALA A 1 187 ? -48.913 28.296 -40.392 1.00 49.45 187 ALA A O 1
ATOM 1491 N N . ASN A 1 188 ? -48.956 26.079 -40.046 1.00 46.93 188 ASN A N 1
ATOM 1492 C CA . ASN A 1 188 ? -49.907 26.209 -38.944 1.00 46.39 188 ASN A CA 1
ATOM 1493 C C . ASN A 1 188 ? -49.272 26.916 -37.743 1.00 45.29 188 ASN A C 1
ATOM 1494 O O . ASN A 1 188 ? -49.917 27.732 -37.086 1.00 42.97 188 ASN A O 1
ATOM 1499 N N . LEU A 1 189 ? -48.012 26.607 -37.463 1.00 44.47 189 LEU A N 1
ATOM 1500 C CA . LEU A 1 189 ? -47.322 27.252 -36.358 1.00 45.85 189 LEU A CA 1
ATOM 1501 C C . LEU A 1 189 ? -47.222 28.746 -36.642 1.00 46.17 189 LEU A C 1
ATOM 1502 O O . LEU A 1 189 ? -47.422 29.573 -35.746 1.00 45.79 189 LEU A O 1
ATOM 1507 N N . THR A 1 190 ? -46.933 29.093 -37.894 1.00 45.31 190 THR A N 1
ATOM 1508 C CA . THR A 1 190 ? -46.814 30.496 -38.274 1.00 45.76 190 THR A CA 1
ATOM 1509 C C . THR A 1 190 ? -48.121 31.253 -38.044 1.00 45.57 190 THR A C 1
ATOM 1510 O O . THR A 1 190 ? -48.109 32.397 -37.604 1.00 45.05 190 THR A O 1
ATOM 1514 N N . LYS A 1 191 ? -49.242 30.609 -38.340 1.00 45.91 191 LYS A N 1
ATOM 1515 C CA . LYS A 1 191 ? -50.542 31.228 -38.143 1.00 48.81 191 LYS A CA 1
ATOM 1516 C C . LYS A 1 191 ? -50.785 31.485 -36.648 1.00 50.08 191 LYS A C 1
ATOM 1517 O O . LYS A 1 191 ? -51.221 32.569 -36.259 1.00 50.39 191 LYS A O 1
ATOM 1523 N N . VAL A 1 192 ? -50.510 30.481 -35.815 1.00 49.23 192 VAL A N 1
ATOM 1524 C CA . VAL A 1 192 ? -50.707 30.611 -34.376 1.00 47.19 192 VAL A CA 1
ATOM 1525 C C . VAL A 1 192 ? -49.767 31.677 -33.811 1.00 47.05 192 VAL A C 1
ATOM 1526 O O . VAL A 1 192 ? -50.147 32.450 -32.943 1.00 45.36 192 VAL A O 1
ATOM 1530 N N . LYS A 1 193 ? -48.541 31.723 -34.321 1.00 47.94 193 LYS A N 1
ATOM 1531 C CA . LYS A 1 193 ? -47.564 32.702 -33.866 1.00 48.93 193 LYS A CA 1
ATOM 1532 C C . LYS A 1 193 ? -48.075 34.135 -34.022 1.00 51.12 193 LYS A C 1
ATOM 1533 O O . LYS A 1 193 ? -48.022 34.919 -33.069 1.00 51.66 193 LYS A O 1
ATOM 1539 N N . THR A 1 194 ? -48.563 34.494 -35.209 1.00 50.75 194 THR A N 1
ATOM 1540 C CA . THR A 1 194 ? -49.043 35.857 -35.392 1.00 52.55 194 THR A CA 1
ATOM 1541 C C . THR A 1 194 ? -50.336 36.065 -34.616 1.00 52.53 194 THR A C 1
ATOM 1542 O O . THR A 1 194 ? -50.631 37.172 -34.171 1.00 53.31 194 THR A O 1
ATOM 1546 N N . LEU A 1 195 ? -51.104 35.003 -34.433 1.00 51.61 195 LEU A N 1
ATOM 1547 C CA . LEU A 1 195 ? -52.340 35.135 -33.673 1.00 53.21 195 LEU A CA 1
ATOM 1548 C C . LEU A 1 195 ? -52.043 35.470 -32.196 1.00 52.64 195 LEU A C 1
ATOM 1549 O O . LEU A 1 195 ? -52.850 36.127 -31.542 1.00 54.20 195 LEU A O 1
ATOM 1554 N N . LEU A 1 196 ? -50.891 35.035 -31.683 1.00 50.49 196 LEU A N 1
ATOM 1555 C CA . LEU A 1 196 ? -50.524 35.281 -30.281 1.00 51.89 196 LEU A CA 1
ATOM 1556 C C . LEU A 1 196 ? -49.444 36.346 -30.099 1.00 52.10 196 LEU A C 1
ATOM 1557 O O . LEU A 1 196 ? -49.049 36.648 -28.968 1.00 50.58 196 LEU A O 1
ATOM 1562 N N . SER A 1 197 ? -48.962 36.898 -31.209 1.00 51.87 197 SER A N 1
ATOM 1563 C CA . SER A 1 197 ? -47.905 37.907 -31.179 1.00 50.60 197 SER A CA 1
ATOM 1564 C C . SER A 1 197 ? -48.296 39.188 -30.461 1.00 50.47 197 SER A C 1
ATOM 1565 O O . SER A 1 197 ? -47.431 39.960 -30.058 1.00 50.94 197 SER A O 1
ATOM 1568 N N . ALA A 1 198 ? -49.594 39.425 -30.318 1.00 51.52 198 ALA A N 1
ATOM 1569 C CA . ALA A 1 198 ? -50.068 40.632 -29.649 1.00 53.99 198 ALA A CA 1
ATOM 1570 C C . ALA A 1 198 ? -49.824 40.572 -28.148 1.00 55.34 198 ALA A C 1
ATOM 1571 O O . ALA A 1 198 ? -49.839 41.605 -27.478 1.00 55.94 198 ALA A O 1
ATOM 1573 N N . PHE A 1 199 ? -49.601 39.373 -27.615 1.00 55.97 199 PHE A N 1
ATOM 1574 C CA . PHE A 1 199 ? -49.376 39.249 -26.180 1.00 58.62 199 PHE A CA 1
ATOM 1575 C C . PHE A 1 199 ? -48.306 38.272 -25.719 1.00 58.91 199 PHE A C 1
ATOM 1576 O O . PHE A 1 199 ? -48.217 37.979 -24.535 1.00 60.85 199 PHE A O 1
ATOM 1584 N N . CYS A 1 200 ? -47.494 37.767 -26.640 1.00 60.02 200 CYS A N 1
ATOM 1585 C CA . CYS A 1 200 ? -46.424 36.851 -26.263 1.00 61.66 200 CYS A CA 1
ATOM 1586 C C . CYS A 1 200 ? -45.498 36.567 -27.426 1.00 61.14 200 CYS A C 1
ATOM 1587 O O . CYS A 1 200 ? -45.953 36.236 -28.516 1.00 62.07 200 CYS A O 1
ATOM 1590 N N . ASP A 1 201 ? -44.198 36.683 -27.189 1.00 61.19 201 ASP A N 1
ATOM 1591 C CA . ASP A 1 201 ? -43.230 36.431 -28.237 1.00 63.12 201 ASP A CA 1
ATOM 1592 C C . ASP A 1 201 ? -42.864 34.955 -28.277 1.00 63.51 201 ASP A C 1
ATOM 1593 O O . ASP A 1 201 ? -42.366 34.394 -27.299 1.00 64.48 201 ASP A O 1
ATOM 1598 N N . LEU A 1 202 ? -43.120 34.332 -29.421 1.00 62.30 202 LEU A N 1
ATOM 1599 C CA . LEU A 1 202 ? -42.825 32.922 -29.604 1.00 62.05 202 LEU A CA 1
ATOM 1600 C C . LEU A 1 202 ? -41.654 32.724 -30.558 1.00 63.48 202 LEU A C 1
ATOM 1601 O O . LEU A 1 202 ? -41.611 33.312 -31.645 1.00 65.56 202 LEU A O 1
ATOM 1606 N N . LYS A 1 203 ? -40.698 31.901 -30.144 1.00 63.01 203 LYS A N 1
ATOM 1607 C CA . LYS A 1 203 ? -39.545 31.619 -30.978 1.00 63.46 203 LYS A CA 1
ATOM 1608 C C . LYS A 1 203 ? -38.954 30.242 -30.747 1.00 62.53 203 LYS A C 1
ATOM 1609 O O . LYS A 1 203 ? -39.304 29.542 -29.798 1.00 60.97 203 LYS A O 1
ATOM 1615 N N . ASN A 1 204 ? -38.062 29.861 -31.653 1.00 61.08 204 ASN A N 1
ATOM 1616 C CA . ASN A 1 204 ? -37.382 28.584 -31.586 1.00 59.15 204 ASN A CA 1
ATOM 1617 C C . ASN A 1 204 ? -36.387 28.654 -30.435 1.00 59.21 204 ASN A C 1
ATOM 1618 O O . ASN A 1 204 ? -35.551 29.547 -30.384 1.00 60.62 204 ASN A O 1
ATOM 1623 N N . VAL A 1 205 ? -36.501 27.725 -29.496 1.00 58.91 205 VAL A N 1
ATOM 1624 C CA . VAL A 1 205 ? -35.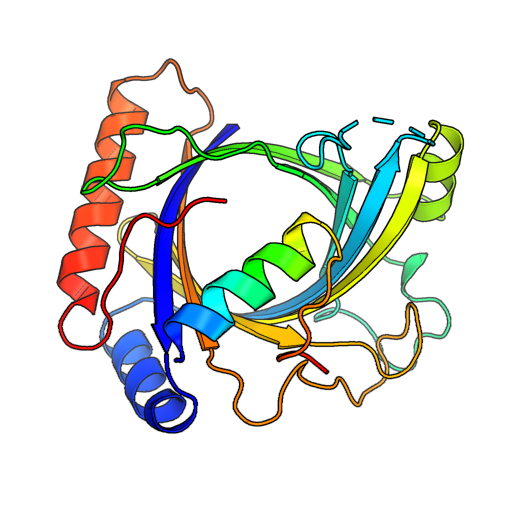595 27.662 -28.357 1.00 58.05 205 VAL A CA 1
ATOM 1625 C C . VAL A 1 205 ? -35.074 26.234 -28.352 1.00 59.37 205 VAL A C 1
ATOM 1626 O O . VAL A 1 205 ? -35.838 25.292 -28.581 1.00 59.33 205 VAL A O 1
ATOM 1630 N N . ARG A 1 206 ? -33.779 26.064 -28.105 1.00 59.86 206 ARG A N 1
ATOM 1631 C CA . ARG A 1 206 ? -33.203 24.729 -28.122 1.00 60.87 206 ARG A CA 1
ATOM 1632 C C . ARG A 1 206 ? -33.767 23.804 -27.047 1.00 60.02 206 ARG A C 1
ATOM 1633 O O . ARG A 1 206 ? -33.943 24.201 -25.897 1.00 57.69 206 ARG A O 1
ATOM 1641 N N . LEU A 1 207 ? -34.046 22.565 -27.444 1.00 59.72 207 LEU A N 1
ATOM 1642 C CA . LEU A 1 207 ? -34.588 21.552 -26.539 1.00 59.37 207 LEU A CA 1
ATOM 1643 C C . LEU A 1 207 ? -33.798 20.242 -26.620 1.00 60.37 207 LEU A C 1
ATOM 1644 O O . LEU A 1 207 ? -33.004 20.082 -27.577 1.00 62.02 207 LEU A O 1
ATOM 1650 N N . ASN B 2 5 ? -34.679 38.417 -17.762 1.00 84.12 183 ASN B N 1
ATOM 1651 C CA . ASN B 2 5 ? -34.541 37.461 -16.629 1.00 84.11 183 ASN B CA 1
ATOM 1652 C C . ASN B 2 5 ? -35.504 36.280 -16.778 1.00 84.02 183 ASN B C 1
ATOM 1653 O O . ASN B 2 5 ? -35.132 35.133 -16.518 1.00 84.18 183 ASN B O 1
ATOM 1658 N N . ALA B 2 6 ? -36.741 36.559 -17.185 1.00 82.45 184 ALA B N 1
ATOM 1659 C CA . ALA B 2 6 ? -37.729 35.500 -17.379 1.00 80.76 184 ALA B CA 1
ATOM 1660 C C . ALA B 2 6 ? -37.221 34.544 -18.459 1.00 79.83 184 ALA B C 1
ATOM 1661 O O . ALA B 2 6 ? -37.602 33.375 -18.499 1.00 78.00 184 ALA B O 1
ATOM 1663 N N . ASN B 2 7 ? -36.356 35.052 -19.333 1.00 79.45 185 ASN B N 1
ATOM 1664 C CA . ASN B 2 7 ? -35.780 34.244 -20.397 1.00 78.82 185 ASN B CA 1
ATOM 1665 C C . ASN B 2 7 ? -34.656 33.367 -19.861 1.00 77.43 185 ASN B C 1
ATOM 1666 O O . ASN B 2 7 ? -34.318 32.341 -20.453 1.00 77.06 185 ASN B O 1
ATOM 1671 N N . GLN B 2 8 ? -34.077 33.776 -18.738 1.00 75.57 186 GLN B N 1
ATOM 1672 C CA . GLN B 2 8 ? -33.021 32.993 -18.114 1.00 74.05 186 GLN B CA 1
ATOM 1673 C C . GLN B 2 8 ? -33.708 31.870 -17.327 1.00 71.76 186 GLN B C 1
ATOM 1674 O O . GLN B 2 8 ? -33.207 30.749 -17.258 1.00 71.38 186 GLN B O 1
ATOM 1680 N N . MET B 2 9 ? -34.858 32.185 -16.737 1.00 68.93 187 MET B N 1
ATOM 1681 C CA . MET B 2 9 ? -35.630 31.201 -15.993 1.00 68.04 187 MET B CA 1
ATOM 1682 C C . MET B 2 9 ? -36.006 30.085 -16.948 1.00 65.54 187 MET B C 1
ATOM 1683 O O . MET B 2 9 ? -35.847 28.907 -16.640 1.00 64.55 187 MET B O 1
ATOM 1688 N N . LEU B 2 10 ? -36.506 30.478 -18.115 1.00 62.80 188 LEU B N 1
ATOM 1689 C CA . LEU B 2 10 ? -36.919 29.538 -19.142 1.00 62.06 188 LEU B CA 1
ATOM 1690 C C . LEU B 2 10 ? -35.809 28.551 -19.450 1.00 62.01 188 LEU B C 1
ATOM 1691 O O . LEU B 2 10 ? -36.040 27.345 -19.518 1.00 62.65 188 LEU B O 1
ATOM 1696 N N . THR B 2 11 ? -34.602 29.069 -19.637 1.00 60.75 189 THR B N 1
ATOM 1697 C CA . THR B 2 11 ? -33.469 28.218 -19.949 1.00 59.47 189 THR B CA 1
ATOM 1698 C C . THR B 2 11 ? -33.134 27.265 -18.812 1.00 58.49 189 THR B C 1
ATOM 1699 O O . THR B 2 11 ? -32.881 26.083 -19.045 1.00 59.40 189 THR B O 1
ATOM 1703 N N . ASP B 2 12 ? -33.142 27.764 -17.583 1.00 56.76 190 ASP B N 1
ATOM 1704 C CA . ASP B 2 12 ? -32.832 26.912 -16.443 1.00 57.14 190 ASP B CA 1
ATOM 1705 C C . ASP B 2 12 ? -33.920 25.863 -16.206 1.00 55.96 190 ASP B C 1
ATOM 1706 O O . ASP B 2 12 ? -33.614 24.718 -15.881 1.00 54.84 190 ASP B O 1
ATOM 1711 N N . ILE B 2 13 ? -35.186 26.255 -16.361 1.00 54.84 191 ILE B N 1
ATOM 1712 C CA . ILE B 2 13 ? -36.292 25.328 -16.156 1.00 51.58 191 ILE B CA 1
ATOM 1713 C C . ILE B 2 13 ? -36.253 24.251 -17.229 1.00 51.60 191 ILE B C 1
ATOM 1714 O O . ILE B 2 13 ? -36.407 23.067 -16.926 1.00 51.49 191 ILE B O 1
ATOM 1719 N N . LEU B 2 14 ? -36.029 24.652 -18.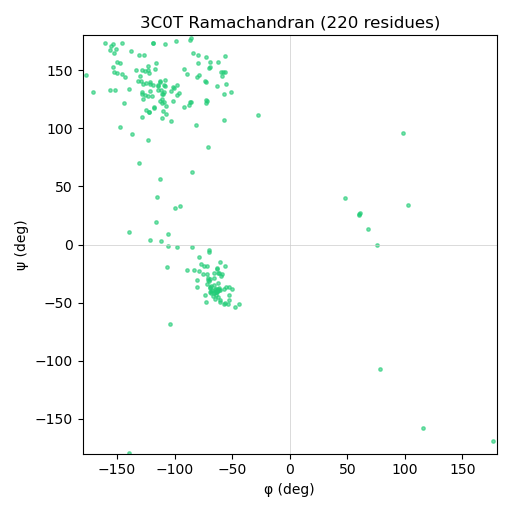476 1.00 49.02 192 LEU B N 1
ATOM 1720 C CA . LEU B 2 14 ? -35.951 23.688 -19.561 1.00 49.10 192 LEU B CA 1
ATOM 1721 C C . LEU B 2 14 ? -34.797 22.712 -19.325 1.00 51.19 192 LEU B C 1
ATOM 1722 O O . LEU B 2 14 ? -34.918 21.518 -19.617 1.00 51.93 192 LEU B O 1
ATOM 1727 N N . SER B 2 15 ? -33.684 23.217 -18.789 1.00 51.91 193 SER B N 1
ATOM 1728 C CA . SER B 2 15 ? -32.511 22.382 -18.509 1.00 51.66 193 SER B CA 1
ATOM 1729 C C . SER B 2 15 ? -32.815 21.370 -17.424 1.00 50.13 193 SER B C 1
ATOM 1730 O O . SER B 2 15 ? -32.396 20.220 -17.512 1.00 51.56 193 SER B O 1
ATOM 1733 N N . PHE B 2 16 ? -33.523 21.802 -16.386 1.00 48.08 194 PHE B N 1
ATOM 1734 C CA . PHE B 2 16 ? -33.873 20.896 -15.303 1.00 47.75 194 PHE B CA 1
ATOM 1735 C C . PHE B 2 16 ? -34.723 19.738 -15.814 1.00 49.15 194 PHE B C 1
ATOM 1736 O O . PHE B 2 16 ? -34.453 18.574 -15.513 1.00 49.95 194 PHE B O 1
ATOM 1744 N N . MET B 2 17 ? -35.764 20.060 -16.576 1.00 48.04 195 MET B N 1
ATOM 1745 C CA . MET B 2 17 ? -36.637 19.031 -17.104 1.00 48.22 195 MET B CA 1
ATOM 1746 C C . MET B 2 17 ? -35.852 18.088 -18.005 1.00 49.13 195 MET B C 1
ATOM 1747 O O . MET B 2 17 ? -36.058 16.874 -17.972 1.00 48.52 195 MET B O 1
ATOM 1752 N N . LYS B 2 18 ? -34.932 18.641 -18.791 1.00 49.59 196 LYS B N 1
ATOM 1753 C CA . LYS B 2 18 ? -34.156 17.819 -19.699 1.00 52.11 196 LYS B CA 1
ATOM 1754 C C . LYS B 2 18 ? -33.110 16.945 -19.018 1.00 55.11 196 LYS B C 1
ATOM 1755 O O . LYS B 2 18 ? -33.053 15.741 -19.275 1.00 54.35 196 LYS B O 1
ATOM 1761 N N . SER B 2 19 ? -32.304 17.532 -18.136 1.00 57.00 197 SER B N 1
ATOM 1762 C CA . SER B 2 19 ? -31.239 16.769 -17.490 1.00 60.28 197 SER B CA 1
ATOM 1763 C C . SER B 2 19 ? -31.244 16.678 -15.973 1.00 60.56 197 SER B C 1
ATOM 1764 O O . SER B 2 19 ? -30.330 16.099 -15.394 1.00 62.59 197 SER B O 1
ATOM 1767 N N . GLY B 2 20 ? -32.254 17.233 -15.321 1.00 61.54 198 GLY B N 1
ATOM 1768 C CA . GLY B 2 20 ? -32.287 17.167 -13.872 1.00 62.55 198 GLY B CA 1
ATOM 1769 C C . GLY B 2 20 ? -31.317 18.135 -13.211 1.00 64.86 198 GLY B C 1
ATOM 1770 O O . GLY B 2 20 ? -31.231 18.188 -11.982 1.00 63.98 198 GLY B O 1
ATOM 1771 N N . LYS B 2 21 ? -30.579 18.892 -14.019 1.00 67.37 199 LYS B N 1
ATOM 1772 C CA . LYS B 2 21 ? -29.634 19.876 -13.493 1.00 71.24 199 LYS B CA 1
ATOM 1773 C C . LYS B 2 21 ? -30.413 21.051 -12.930 1.00 72.48 199 LYS B C 1
ATOM 1774 O O . LYS B 2 21 ? -31.182 21.704 -13.639 1.00 71.85 199 LYS B O 1
ATOM 1780 N N . ARG B 2 22 ? -30.203 21.325 -11.652 1.00 74.66 200 ARG B N 1
ATOM 1781 C CA . ARG B 2 22 ? -30.902 22.414 -10.995 1.00 77.25 200 ARG B CA 1
ATOM 1782 C C . ARG B 2 22 ? -29.975 23.613 -10.826 1.00 77.85 200 ARG B C 1
ATOM 1783 O O . ARG B 2 22 ? -29.072 23.594 -9.993 1.00 78.09 200 ARG B O 1
ATOM 1791 N N . ALA B 2 23 ? -30.196 24.648 -11.634 1.00 79.48 201 ALA B N 1
ATOM 1792 C CA . ALA B 2 23 ? -29.386 25.865 -11.579 1.00 80.77 201 ALA B CA 1
ATOM 1793 C C . ALA B 2 23 ? -29.522 26.535 -10.216 1.00 82.05 201 ALA B C 1
ATOM 1794 O O . ALA B 2 23 ? -30.507 26.321 -9.509 1.00 82.21 201 ALA B O 1
ATOM 1796 N N . ALA B 2 24 ? -28.534 27.346 -9.849 1.00 83.79 202 ALA B N 1
ATOM 1797 C CA . ALA B 2 24 ? -28.557 28.035 -8.561 1.00 85.13 202 ALA B CA 1
ATOM 1798 C C . ALA B 2 24 ? -29.816 28.888 -8.413 1.00 85.83 202 ALA B C 1
ATOM 1799 O O . ALA B 2 24 ? -30.396 28.964 -7.328 1.00 85.41 202 ALA B O 1
ATOM 1801 N N . ALA B 2 25 ? -30.233 29.519 -9.509 1.00 86.97 203 ALA B N 1
ATOM 1802 C CA . ALA B 2 25 ? -31.424 30.368 -9.518 1.00 87.64 203 ALA B CA 1
ATOM 1803 C C . ALA B 2 25 ? -32.689 29.599 -9.135 1.00 88.66 203 ALA B C 1
ATOM 1804 O O . ALA B 2 25 ? -33.646 30.178 -8.620 1.00 89.02 203 ALA B O 1
ATOM 1806 N N . LEU B 2 26 ? -32.691 28.295 -9.396 1.00 89.82 204 LEU B N 1
ATOM 1807 C CA . LEU B 2 26 ? -33.831 27.443 -9.077 1.00 91.10 204 LEU B CA 1
ATOM 1808 C C . LEU B 2 26 ? -33.612 26.776 -7.721 1.00 93.00 204 LEU B C 1
ATOM 1809 O O . LEU B 2 26 ? -34.042 25.643 -7.493 1.00 93.08 204 LEU B O 1
ATOM 1814 N N . GLU B 2 27 ? -32.934 27.504 -6.834 1.00 95.44 205 GLU B N 1
ATOM 1815 C CA . GLU B 2 27 ? -32.617 27.060 -5.476 1.00 97.33 205 GLU B CA 1
ATOM 1816 C C . GLU B 2 27 ? -32.500 25.548 -5.292 1.00 98.53 205 GLU B C 1
ATOM 1817 O O . GLU B 2 27 ? -31.348 25.058 -5.262 1.00 98.82 205 GLU B O 1
#

Solvent-accessible surface area: 11554 Å² total; per-residue (Å²): 56,19,8,0,0,6,1,0,23,0,37,68,197,70,54,134,62,1,21,91,29,0,55,173,31,11,85,48,58,106,84,15,43,22,0,27,0,0,2,98,62,160,162,109,110,12,56,46,7,10,6,0,13,0,73,10,97,81,42,92,90,107,45,129,104,7,29,110,114,23,106,2,20,40,35,68,31,13,73,4,72,75,196,34,130,149,115,13,0,7,22,52,2,76,111,52,146,34,71,142,53,25,9,22,80,124,0,64,162,85,30,45,61,64,32,13,16,13,0,7,61,8,35,8,0,74,63,87,128,4,24,0,34,0,14,24,0,10,28,14,46,126,127,53,11,10,114,76,80,40,88,57,0,28,152,141,5,4,30,0,0,20,0,34,20,65,10,95,77,59,78,69,142,116,32,28,60,125,6,41,40,18,2,80,82,0,75,86,55,0,70,96,30,10,100,1,65,23,28,138,26,152,28,86,98,10,3,68,15,0,17,46,9,21,50,14,25,119,111,34,102,51,0,146